Protein AF-A0AAD1SQZ6-F1 (afdb_monomer_lite)

Foldseek 3Di:
DDDDDDDDDDDDDDDDDDDDDDPDPVVVVVDDPVRVVVVCVVVVVDPDDDDDDDDDDDDDDDPDPPDDPDFDWAAAQQPGDIDTDPDWFAWDDDPNFTFGQDPNDTQGAPGDTDPDDDDPPHDPRTHDPVSNVVRVVVVVVVVLVVLQPQDFAAAQLVQDTDRASAKFFWDDDPNFIAGDDPPDTQGAPGDTDPHDDDPPHDNGMHGPVSVVVRVVVVVVVVVVVVVVVPPDPPPDDDDDDDDPPPPPPPPPDPPPVPPDPVVVVVVVVVVVCVVVVNDDPVVVPDDPDDPDDPDPDDDDDDDDDDDDDDDDDDDD

Structure (mmCIF, N/CA/C/O backbone):
data_AF-A0AAD1SQZ6-F1
#
_entry.id   AF-A0AAD1SQZ6-F1
#
loop_
_atom_site.group_PDB
_atom_site.id
_atom_site.type_symbol
_atom_site.label_atom_id
_atom_site.label_alt_id
_atom_site.label_comp_id
_atom_site.label_asym_id
_atom_site.la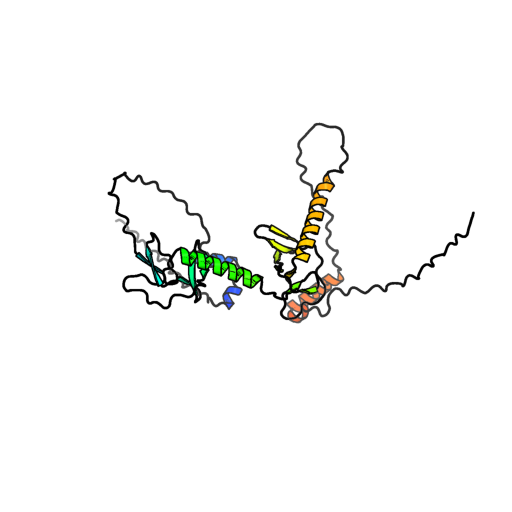bel_entity_id
_atom_site.label_seq_id
_atom_site.pdbx_PDB_ins_code
_atom_site.Cartn_x
_atom_site.Cartn_y
_atom_site.Cartn_z
_atom_site.occupancy
_atom_site.B_iso_or_equiv
_atom_site.auth_seq_id
_atom_site.auth_comp_id
_atom_site.auth_asym_id
_atom_site.auth_atom_id
_atom_site.pdbx_PDB_model_num
ATOM 1 N N . MET A 1 1 ? -80.823 22.487 -34.429 1.00 46.81 1 MET A N 1
ATOM 2 C CA . MET A 1 1 ? -79.989 21.407 -34.998 1.00 46.81 1 MET A CA 1
ATOM 3 C C . MET A 1 1 ? -78.532 21.771 -34.771 1.00 46.81 1 MET A C 1
ATOM 5 O O . MET A 1 1 ? -78.052 22.701 -35.398 1.00 46.81 1 MET A O 1
ATOM 9 N N . ALA A 1 2 ? -77.875 21.125 -33.809 1.00 39.09 2 ALA A N 1
ATOM 10 C CA . ALA A 1 2 ? -76.455 21.321 -33.525 1.00 39.09 2 ALA A CA 1
ATOM 11 C C . ALA A 1 2 ? -75.862 19.971 -33.104 1.00 39.09 2 ALA A C 1
ATOM 13 O O . ALA A 1 2 ? -76.230 19.407 -32.073 1.00 39.09 2 ALA A O 1
ATOM 14 N N . THR A 1 3 ? -75.006 19.436 -33.965 1.00 41.47 3 THR A N 1
ATOM 15 C CA . THR A 1 3 ? -74.337 18.140 -33.856 1.00 41.47 3 THR A CA 1
ATOM 16 C C . THR A 1 3 ? -73.239 18.231 -32.794 1.00 41.47 3 THR A C 1
ATOM 18 O O . THR A 1 3 ? -72.318 19.033 -32.925 1.00 41.47 3 THR A O 1
ATOM 21 N N . ARG A 1 4 ? -73.327 17.434 -31.722 1.00 46.34 4 ARG A N 1
ATOM 22 C CA . ARG A 1 4 ? -72.247 17.295 -30.731 1.00 46.34 4 ARG A CA 1
ATOM 23 C C . ARG A 1 4 ? -71.285 16.195 -31.186 1.00 46.34 4 ARG A C 1
ATOM 25 O O . ARG A 1 4 ? -71.670 15.031 -31.242 1.00 46.34 4 ARG A O 1
ATOM 32 N N . CYS A 1 5 ? -70.046 16.574 -31.499 1.00 43.66 5 CYS A N 1
ATOM 33 C CA . CYS A 1 5 ? -68.935 15.646 -31.705 1.00 43.66 5 CYS A CA 1
ATOM 34 C C . CYS A 1 5 ? -68.583 14.935 -30.391 1.00 43.66 5 CYS A C 1
ATOM 36 O O . CYS A 1 5 ? -68.380 15.578 -29.362 1.00 43.66 5 CYS A O 1
ATOM 38 N N . SER A 1 6 ? -68.511 13.607 -30.451 1.00 40.97 6 SER A N 1
ATOM 39 C CA . SER A 1 6 ? -68.102 12.727 -29.358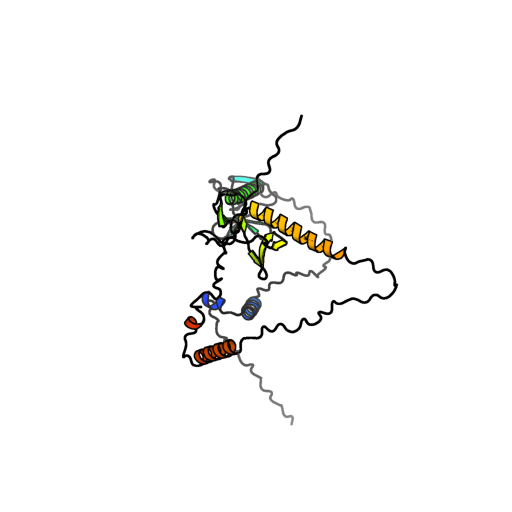 1.00 40.97 6 SER A CA 1
ATOM 40 C C . SER A 1 6 ? -66.598 12.466 -29.460 1.00 40.97 6 SER A C 1
ATOM 42 O O . SER A 1 6 ? -66.139 11.850 -30.422 1.00 40.97 6 SER A O 1
ATOM 44 N N . THR A 1 7 ? -65.825 12.958 -28.491 1.00 48.28 7 THR A N 1
ATOM 45 C CA . THR A 1 7 ? -64.383 12.694 -28.376 1.00 48.28 7 THR A CA 1
ATOM 46 C C . THR A 1 7 ? -64.178 11.497 -27.450 1.00 48.28 7 THR A C 1
ATOM 48 O O . THR A 1 7 ? -64.477 11.570 -26.260 1.00 48.28 7 THR A O 1
ATOM 51 N N . MET A 1 8 ? -63.674 10.390 -27.997 1.00 49.81 8 MET A N 1
ATOM 52 C CA . MET A 1 8 ? -63.294 9.193 -27.238 1.00 49.81 8 MET A CA 1
ATOM 53 C C . MET A 1 8 ? -62.006 9.433 -26.425 1.00 49.81 8 MET A C 1
ATOM 55 O O . MET A 1 8 ? -61.087 10.086 -26.928 1.00 49.81 8 MET A O 1
ATOM 59 N N . PRO A 1 9 ? -61.888 8.894 -25.197 1.00 49.19 9 PRO A N 1
ATOM 60 C CA . PRO A 1 9 ? -60.670 9.000 -24.406 1.00 49.19 9 PRO A CA 1
ATOM 61 C C . PRO A 1 9 ? -59.581 8.045 -24.922 1.00 49.19 9 PRO A C 1
ATOM 63 O O . PRO A 1 9 ? -59.785 6.844 -25.086 1.00 49.19 9 PRO A O 1
ATOM 66 N N . ILE A 1 10 ? -58.390 8.601 -25.143 1.00 51.00 10 ILE A N 1
ATOM 67 C CA . ILE A 1 10 ? -57.169 7.874 -25.502 1.00 51.00 10 ILE A CA 1
ATOM 68 C C . ILE A 1 10 ? -56.648 7.145 -24.254 1.00 51.00 10 ILE A C 1
ATOM 70 O O . ILE A 1 10 ? -56.129 7.768 -23.326 1.00 51.00 10 ILE A O 1
ATOM 74 N N . HIS A 1 11 ? -56.757 5.817 -24.233 1.00 40.75 11 HIS A N 1
ATOM 75 C CA . HIS A 1 11 ? -56.102 4.977 -23.232 1.00 40.75 11 HIS A CA 1
ATOM 76 C C . HIS A 1 11 ? -54.591 4.900 -23.504 1.00 40.75 11 HIS A C 1
ATOM 78 O O . HIS A 1 11 ? -54.157 4.412 -24.546 1.00 40.75 11 HIS A O 1
ATOM 84 N N . LYS A 1 12 ? -53.774 5.363 -22.547 1.00 50.53 12 LYS A N 1
ATOM 85 C CA . LYS A 1 12 ? -52.319 5.135 -22.542 1.00 50.53 12 LYS A CA 1
ATOM 86 C C . LYS A 1 12 ? -52.028 3.643 -22.310 1.00 50.53 12 LYS A C 1
ATOM 88 O O . LYS A 1 12 ? -52.560 3.086 -21.347 1.00 50.53 12 LYS A O 1
ATOM 93 N N . PRO A 1 13 ? -51.164 2.998 -23.115 1.00 42.31 13 PRO A N 1
ATOM 94 C CA . PRO A 1 13 ? -50.779 1.614 -22.878 1.00 42.31 13 PRO A CA 1
ATOM 95 C C . PRO A 1 13 ? -49.986 1.497 -21.569 1.00 42.31 13 PRO A C 1
ATOM 97 O O . PRO A 1 13 ? -49.004 2.205 -21.337 1.00 42.31 13 PRO A O 1
ATOM 100 N N . LYS A 1 14 ? -50.452 0.596 -20.700 1.00 50.50 14 LYS A N 1
ATOM 101 C CA . LYS A 1 14 ? -49.805 0.197 -19.448 1.00 50.50 14 LYS A CA 1
ATOM 102 C C . LYS A 1 14 ? -48.494 -0.513 -19.798 1.00 50.50 14 LYS A C 1
ATOM 104 O O . LYS A 1 14 ? -48.520 -1.564 -20.431 1.00 50.50 14 LYS A O 1
ATOM 109 N N . ALA A 1 15 ? -47.365 0.100 -19.441 1.00 49.50 15 ALA A N 1
ATOM 110 C CA . ALA A 1 15 ? -46.033 -0.421 -19.730 1.00 49.50 15 ALA A CA 1
ATOM 111 C C . ALA A 1 15 ? -45.867 -1.839 -19.159 1.00 49.50 15 ALA A C 1
ATOM 113 O O . ALA A 1 15 ? -46.164 -2.079 -17.986 1.00 49.50 15 ALA A O 1
ATOM 114 N N . ALA A 1 16 ? -45.415 -2.767 -20.005 1.00 54.00 16 ALA A N 1
ATOM 115 C CA . ALA A 1 16 ? -45.128 -4.139 -19.612 1.00 54.00 16 ALA A CA 1
ATOM 116 C C . ALA A 1 16 ? -44.042 -4.177 -18.515 1.00 54.00 16 ALA A C 1
ATOM 118 O O . ALA A 1 16 ? -43.116 -3.357 -18.556 1.00 54.00 16 ALA A O 1
ATOM 119 N N . PRO A 1 17 ? -44.118 -5.110 -17.547 1.00 48.41 17 PRO A N 1
ATOM 120 C CA . PRO A 1 17 ? -43.064 -5.298 -16.557 1.00 48.41 17 PRO A CA 1
ATOM 121 C C . PRO A 1 17 ? -41.759 -5.671 -17.266 1.00 48.41 17 PRO A C 1
ATOM 123 O O . PRO A 1 17 ? -41.700 -6.663 -17.992 1.00 48.41 17 PRO A O 1
ATOM 126 N N . LEU A 1 18 ? -40.720 -4.855 -17.086 1.00 48.31 18 LEU A N 1
ATOM 127 C CA . LEU A 1 18 ? -39.388 -5.160 -17.601 1.00 48.31 18 LEU A CA 1
ATOM 128 C C . LEU A 1 18 ? -38.790 -6.353 -16.835 1.00 48.31 18 LEU A C 1
ATOM 130 O O . LEU A 1 18 ? -39.017 -6.464 -15.627 1.00 48.31 18 LEU A O 1
ATOM 134 N N . PRO A 1 19 ? -38.012 -7.222 -17.508 1.00 52.78 19 PRO A N 1
ATOM 135 C CA . PRO A 1 19 ? -37.395 -8.382 -16.876 1.00 52.78 19 PRO A CA 1
ATOM 136 C C . PRO A 1 19 ? -36.481 -7.938 -15.729 1.00 52.78 19 PRO A C 1
ATOM 138 O O . PRO A 1 19 ? -35.626 -7.065 -15.905 1.00 52.78 19 PRO A O 1
ATOM 141 N N . GLN A 1 20 ? -36.679 -8.524 -14.545 1.00 55.75 20 GLN A N 1
ATOM 142 C CA . GLN A 1 20 ? -35.778 -8.334 -13.413 1.00 55.75 20 GLN A CA 1
ATOM 143 C C . GLN A 1 20 ? -34.405 -8.903 -13.779 1.00 55.75 20 GLN A C 1
ATOM 145 O O . GLN A 1 20 ? -34.283 -10.076 -14.122 1.00 55.75 20 GLN A O 1
ATOM 150 N N . LEU A 1 21 ? -33.379 -8.051 -13.742 1.00 62.44 21 LEU A N 1
ATOM 151 C CA . LEU A 1 21 ? -31.999 -8.486 -13.917 1.00 62.44 21 LEU A CA 1
ATOM 152 C C . LEU A 1 21 ? -31.550 -9.209 -12.644 1.00 62.44 21 LEU A C 1
ATOM 154 O O . LEU A 1 21 ? -31.635 -8.638 -11.558 1.00 62.44 21 LEU A O 1
ATOM 158 N N . ASP A 1 22 ? -31.055 -10.433 -12.795 1.00 56.34 22 ASP A N 1
ATOM 159 C CA . ASP A 1 22 ? -30.510 -11.221 -11.694 1.00 56.34 22 ASP A CA 1
ATOM 160 C C . ASP A 1 22 ? -29.144 -10.654 -11.264 1.00 56.34 22 ASP A C 1
ATOM 162 O O . ASP A 1 22 ? -28.195 -10.603 -12.053 1.00 56.34 22 ASP A O 1
ATOM 166 N N . LEU A 1 23 ? -29.057 -10.166 -10.024 1.00 62.47 23 LEU A N 1
ATOM 167 C CA . LEU A 1 23 ? -27.902 -9.447 -9.464 1.00 62.47 23 LEU A CA 1
ATOM 168 C C . LEU A 1 23 ? -26.933 -10.392 -8.742 1.00 62.47 23 LEU A C 1
ATOM 170 O O . LEU A 1 23 ? -26.405 -10.067 -7.676 1.00 62.47 23 LEU A O 1
ATOM 174 N N . THR A 1 24 ? -26.697 -11.576 -9.299 1.00 69.19 24 THR A N 1
ATOM 175 C CA . THR A 1 24 ? -25.674 -12.475 -8.766 1.00 69.19 24 THR A CA 1
ATOM 176 C C . THR A 1 24 ? -24.268 -11.891 -8.992 1.00 69.19 24 THR A C 1
ATOM 178 O O . THR A 1 24 ? -24.014 -11.212 -9.989 1.00 69.19 24 THR A O 1
ATOM 181 N N . PRO A 1 25 ? -23.298 -12.143 -8.094 1.00 61.25 25 PRO A N 1
ATOM 182 C CA . PRO A 1 25 ? -21.918 -11.671 -8.269 1.00 61.25 25 PRO A CA 1
ATOM 183 C C . PRO A 1 25 ? -21.297 -12.082 -9.615 1.00 61.25 25 PRO A C 1
ATOM 185 O O . PRO A 1 25 ? -20.510 -11.338 -10.198 1.00 61.25 25 PRO A O 1
ATOM 188 N N . SER A 1 26 ? -21.707 -13.239 -10.137 1.00 55.25 26 SER A N 1
ATOM 189 C CA . SER A 1 26 ? -21.261 -13.784 -11.419 1.00 55.25 26 SER A CA 1
ATOM 190 C C . SER A 1 26 ? -21.798 -13.004 -12.625 1.00 55.25 26 SER A C 1
ATOM 192 O O . SER A 1 26 ? -21.090 -12.860 -13.621 1.00 55.25 26 SER A O 1
ATOM 194 N N . SER A 1 27 ? -23.016 -12.453 -12.551 1.00 60.12 27 SER A N 1
ATOM 195 C CA . SER A 1 27 ? -23.609 -11.669 -13.645 1.00 60.12 27 SER A CA 1
ATOM 196 C C . SER A 1 27 ? -23.060 -10.237 -13.705 1.00 60.12 27 SER A C 1
ATOM 198 O O . SER A 1 27 ? -22.974 -9.647 -14.786 1.00 60.12 27 SER A O 1
ATOM 200 N N . LEU A 1 28 ? -22.595 -9.692 -12.573 1.00 60.50 28 LEU A N 1
ATOM 201 C CA . LEU A 1 28 ? -21.971 -8.366 -12.489 1.00 60.50 28 LEU A CA 1
ATOM 202 C C . LEU A 1 28 ? -20.639 -8.268 -13.249 1.00 60.50 28 LEU A C 1
ATOM 204 O O . LEU A 1 28 ? -20.328 -7.202 -13.781 1.00 60.50 28 LEU A O 1
ATOM 208 N N . HIS A 1 29 ? -19.890 -9.368 -13.372 1.00 64.94 29 HIS A N 1
ATOM 209 C CA . HIS A 1 29 ? -18.639 -9.408 -14.142 1.00 64.94 29 HIS A CA 1
ATOM 210 C C . HIS A 1 29 ? -18.844 -9.301 -15.664 1.00 64.94 29 HIS A C 1
ATOM 212 O O . HIS A 1 29 ? -17.916 -8.930 -16.382 1.00 64.94 29 HIS A O 1
ATOM 218 N N . LEU A 1 30 ? -20.051 -9.590 -16.160 1.00 60.28 30 LEU A N 1
ATOM 219 C CA . LEU A 1 30 ? -20.378 -9.581 -17.591 1.00 60.28 30 LEU A CA 1
ATOM 220 C C . LEU A 1 30 ? -20.974 -8.246 -18.072 1.00 60.28 30 LEU A C 1
ATOM 222 O O . LEU A 1 30 ? -21.134 -8.031 -19.276 1.00 60.28 30 LEU A O 1
ATOM 226 N N . LEU A 1 31 ? -21.293 -7.325 -17.158 1.00 65.94 31 LEU A N 1
ATOM 227 C CA . LEU A 1 31 ? -21.863 -6.023 -17.498 1.00 65.94 31 LEU A CA 1
ATOM 228 C C . LEU A 1 31 ? -20.788 -5.075 -18.039 1.00 65.94 31 LEU A C 1
ATOM 230 O O . LEU A 1 31 ? -19.820 -4.724 -17.363 1.00 65.94 31 LEU A O 1
ATOM 234 N N . LYS A 1 32 ? -20.990 -4.579 -19.266 1.00 77.81 32 LYS A N 1
ATOM 235 C CA . LYS A 1 32 ? -20.114 -3.551 -19.844 1.00 77.81 32 LYS A CA 1
ATOM 236 C C . LYS A 1 32 ? -20.185 -2.281 -18.989 1.00 77.81 32 LYS A C 1
ATOM 238 O O . LYS A 1 32 ? -21.258 -1.884 -18.535 1.00 77.81 32 LYS A O 1
ATOM 243 N N . ARG A 1 33 ? -19.055 -1.578 -18.844 1.00 60.06 33 ARG A N 1
ATOM 244 C CA . ARG A 1 33 ? -18.904 -0.350 -18.027 1.00 60.06 33 ARG A CA 1
ATOM 245 C C . ARG A 1 33 ? -20.029 0.683 -18.227 1.00 60.06 33 ARG A C 1
ATOM 247 O O . ARG A 1 33 ? -20.469 1.302 -17.263 1.00 60.06 33 ARG A O 1
ATOM 254 N N . ALA A 1 34 ? -20.534 0.833 -19.454 1.00 60.78 34 ALA A N 1
ATOM 255 C CA . ALA A 1 34 ? -21.643 1.735 -19.776 1.00 60.78 34 ALA A CA 1
ATOM 256 C C . ALA A 1 34 ? -22.994 1.305 -19.162 1.00 60.78 34 ALA A C 1
ATOM 258 O O . ALA A 1 34 ? -23.773 2.150 -18.723 1.00 60.78 34 ALA A O 1
ATOM 259 N N . GLN A 1 35 ? -23.267 0.001 -19.082 1.00 79.00 35 GLN A N 1
ATOM 260 C CA . GLN A 1 35 ? -24.500 -0.536 -18.497 1.00 79.00 35 GLN A CA 1
ATOM 261 C C . GLN A 1 35 ? -24.497 -0.393 -16.971 1.00 79.00 35 GLN A C 1
ATOM 263 O O . GLN A 1 35 ? -25.516 -0.018 -16.390 1.00 79.00 35 GLN A O 1
ATOM 268 N N . LEU A 1 36 ? -23.336 -0.585 -16.334 1.00 73.44 36 LEU A N 1
ATOM 269 C CA . LEU A 1 36 ? -23.164 -0.358 -14.898 1.00 73.44 36 LEU A CA 1
ATOM 270 C C . LEU A 1 36 ? -23.409 1.116 -14.527 1.00 73.44 36 LEU A C 1
ATOM 272 O O . LEU A 1 36 ? -24.137 1.408 -13.583 1.00 73.44 36 LEU A O 1
ATOM 276 N N . GLN A 1 37 ? -22.891 2.060 -15.321 1.00 72.69 37 GLN A N 1
ATOM 277 C CA . GLN A 1 37 ? -23.135 3.495 -15.117 1.00 72.69 37 GLN A CA 1
ATOM 278 C C . GLN A 1 37 ? -24.618 3.874 -15.258 1.00 72.69 37 GLN A C 1
ATOM 280 O O . GLN A 1 37 ? -25.137 4.650 -14.454 1.00 72.69 37 GLN A O 1
ATOM 285 N N . GLN A 1 38 ? -25.326 3.312 -16.243 1.00 76.00 38 GLN A N 1
ATOM 286 C CA . GLN A 1 38 ? -26.771 3.523 -16.395 1.00 76.00 38 GLN A CA 1
ATOM 287 C C . GLN A 1 38 ? -27.584 2.912 -15.247 1.00 76.00 38 GLN A C 1
ATOM 289 O O . GLN A 1 38 ? -28.641 3.438 -14.891 1.00 76.00 38 GLN A O 1
ATOM 294 N N . TYR A 1 39 ? -27.114 1.806 -14.671 1.00 75.81 39 TYR A N 1
ATOM 295 C CA . TYR A 1 39 ? -27.747 1.172 -13.520 1.00 75.81 39 TYR A CA 1
ATOM 296 C C . TYR A 1 39 ? -27.564 2.008 -12.245 1.00 75.81 39 TYR A C 1
ATOM 298 O O . TYR A 1 39 ? -28.554 2.372 -11.613 1.00 75.81 39 TYR A O 1
ATOM 306 N N . CYS A 1 40 ? -26.340 2.448 -11.939 1.00 77.38 40 CYS A N 1
ATOM 307 C CA . CYS A 1 40 ? -26.072 3.340 -10.803 1.00 77.38 40 CYS A CA 1
ATOM 308 C C . CYS A 1 40 ? -26.834 4.671 -10.909 1.00 77.38 40 CYS A C 1
ATOM 310 O O . CYS A 1 40 ? -27.376 5.156 -9.917 1.00 77.38 40 CYS A O 1
ATOM 312 N N . LYS A 1 41 ? -26.960 5.228 -12.125 1.00 78.31 41 LYS A N 1
ATOM 313 C CA . LYS A 1 41 ? -27.761 6.436 -12.383 1.00 78.31 41 LYS A CA 1
ATOM 314 C C . LYS A 1 41 ? -29.254 6.225 -12.099 1.00 78.31 41 LYS A C 1
ATOM 316 O O . LYS A 1 41 ? -29.905 7.141 -11.608 1.00 78.31 41 LYS A O 1
ATOM 321 N N . ARG A 1 42 ? -29.794 5.033 -12.378 1.00 76.50 42 ARG A N 1
ATOM 322 C CA . ARG A 1 42 ? -31.188 4.673 -12.052 1.00 76.50 42 ARG A CA 1
ATOM 323 C C . ARG A 1 42 ? -31.422 4.484 -10.557 1.00 76.50 42 ARG A C 1
ATOM 325 O O . ARG A 1 42 ? -32.505 4.802 -10.088 1.00 76.50 42 ARG A O 1
ATOM 332 N N . LEU A 1 43 ? -30.417 4.016 -9.822 1.00 77.44 43 LEU A N 1
ATOM 333 C CA . LEU A 1 43 ? -30.484 3.847 -8.368 1.00 77.44 43 LEU A CA 1
ATOM 334 C C . LEU A 1 43 ? -30.225 5.143 -7.580 1.00 77.44 43 LEU A C 1
ATOM 336 O O . LEU A 1 43 ? -30.140 5.106 -6.358 1.00 77.44 43 LEU A O 1
ATOM 340 N N . GLY A 1 44 ? -30.074 6.290 -8.253 1.00 70.81 44 GLY A N 1
ATOM 341 C CA . GLY A 1 44 ? -29.799 7.569 -7.589 1.00 70.81 44 GLY A CA 1
ATOM 342 C C . GLY A 1 44 ? -28.394 7.670 -6.983 1.00 70.81 44 GLY A C 1
ATOM 343 O O . GLY A 1 44 ? -28.091 8.637 -6.290 1.00 70.81 44 GLY A O 1
ATOM 344 N N . LEU A 1 45 ? -27.511 6.712 -7.279 1.00 74.44 45 LEU A N 1
ATOM 345 C CA . LEU A 1 45 ? -26.116 6.687 -6.839 1.00 74.44 45 LEU A CA 1
ATOM 346 C C . LEU A 1 45 ? -25.270 7.550 -7.786 1.00 74.44 45 LEU A C 1
ATOM 348 O O . LEU A 1 45 ? -24.412 7.069 -8.528 1.00 74.44 45 LEU A O 1
ATOM 352 N N . GLY A 1 46 ? -25.588 8.843 -7.835 1.00 57.59 46 GLY A N 1
ATOM 353 C CA . GLY A 1 46 ? -24.863 9.825 -8.630 1.00 57.59 46 GLY A CA 1
ATOM 354 C C . GLY A 1 46 ? -23.583 10.267 -7.926 1.00 57.59 46 GLY A C 1
ATOM 355 O O . GLY A 1 46 ? -23.632 11.055 -6.987 1.00 57.59 46 GLY A O 1
ATOM 356 N N . GLY A 1 47 ? -22.429 9.803 -8.410 1.00 52.00 47 GLY A N 1
ATOM 357 C CA . GLY A 1 47 ? -21.130 10.392 -8.087 1.00 52.00 47 GLY A CA 1
ATOM 358 C C . GLY A 1 47 ? -21.031 11.790 -8.697 1.00 52.00 47 GLY A C 1
ATOM 359 O O . GLY A 1 47 ? -20.825 11.935 -9.898 1.00 52.00 47 GLY A O 1
ATOM 360 N N . GLY A 1 48 ? -21.231 12.819 -7.879 1.00 43.56 48 GLY A N 1
ATOM 361 C CA . GLY A 1 48 ? -21.219 14.207 -8.327 1.00 43.56 48 GLY A CA 1
ATOM 362 C C . GLY A 1 48 ? -21.339 15.169 -7.158 1.00 43.56 48 GLY A C 1
ATOM 363 O O . GLY A 1 48 ? -22.372 15.804 -6.975 1.00 43.56 48 GLY A O 1
ATOM 364 N N . GLY A 1 49 ? -20.281 15.273 -6.355 1.00 48.62 49 GLY A N 1
ATOM 365 C CA . GLY A 1 49 ? -20.141 16.356 -5.391 1.00 48.62 49 GLY A CA 1
ATOM 366 C C . GLY A 1 49 ? -20.020 17.689 -6.126 1.00 48.62 49 GLY A C 1
ATOM 367 O O . GLY A 1 49 ? -18.993 17.960 -6.737 1.00 48.62 49 GLY A O 1
ATOM 368 N N . LYS A 1 50 ? -21.082 18.495 -6.081 1.00 43.22 50 LYS A N 1
ATOM 369 C CA . LYS A 1 50 ? -21.073 19.959 -6.215 1.00 43.22 50 LYS A CA 1
ATOM 370 C C . LYS A 1 50 ? -22.401 20.477 -5.668 1.00 43.22 50 LYS A C 1
ATOM 372 O O . LYS A 1 50 ? -23.406 20.533 -6.368 1.00 43.22 50 LYS A O 1
ATOM 377 N N . VAL A 1 51 ? -22.397 20.816 -4.383 1.00 38.03 51 VAL A N 1
ATOM 378 C CA . VAL A 1 51 ? -23.487 21.551 -3.740 1.00 38.03 51 VAL A CA 1
ATOM 379 C C . VAL A 1 51 ? -23.274 23.031 -4.060 1.00 38.03 51 VAL A C 1
ATOM 381 O O . VAL A 1 51 ? -22.305 23.631 -3.603 1.00 38.03 51 VAL A O 1
ATOM 384 N N . SER A 1 52 ? -24.153 23.619 -4.870 1.00 44.78 52 SER A N 1
ATOM 385 C CA . SER A 1 52 ? -24.325 25.075 -4.926 1.00 44.78 52 SER A CA 1
ATOM 386 C C . SER A 1 52 ? -25.223 25.518 -3.773 1.00 44.78 52 SER A C 1
ATOM 388 O O . SER A 1 52 ? -26.295 24.935 -3.615 1.00 44.78 52 SER A O 1
ATOM 390 N N . PRO A 1 53 ? -24.894 26.600 -3.049 1.00 44.62 53 PRO A N 1
ATOM 391 C CA . PRO A 1 53 ? -25.881 27.308 -2.257 1.00 44.62 53 PRO A CA 1
ATOM 392 C C . PRO A 1 53 ? -26.276 28.618 -2.951 1.00 44.62 53 PRO A C 1
ATOM 394 O O . PRO A 1 53 ? -25.477 29.538 -3.119 1.00 44.62 53 PRO A O 1
ATOM 397 N N . ARG A 1 54 ? -27.553 28.714 -3.325 1.00 37.94 54 ARG A N 1
ATOM 398 C CA . ARG A 1 54 ? -28.278 29.980 -3.466 1.00 37.94 54 ARG A CA 1
ATOM 399 C C . ARG A 1 54 ? -29.527 29.874 -2.601 1.00 37.94 54 ARG A C 1
ATOM 401 O O . ARG A 1 54 ? -30.432 29.133 -2.956 1.00 37.94 54 ARG A O 1
ATOM 408 N N . ALA A 1 55 ? -29.560 30.628 -1.510 1.00 36.19 55 ALA A N 1
ATOM 409 C CA . ALA A 1 55 ? -30.746 31.328 -1.024 1.00 36.19 55 ALA A CA 1
ATOM 410 C C . ALA A 1 55 ? -30.316 32.224 0.141 1.00 36.19 55 ALA A C 1
ATOM 412 O O . ALA A 1 55 ? -30.011 31.754 1.233 1.00 36.19 55 ALA A O 1
ATOM 413 N N . ALA A 1 56 ? -30.259 33.525 -0.130 1.00 44.19 56 ALA A N 1
ATOM 414 C CA . ALA A 1 56 ? -30.218 34.547 0.896 1.00 44.19 56 ALA A CA 1
ATOM 415 C C . ALA A 1 56 ? -31.571 34.564 1.617 1.00 44.19 56 ALA A C 1
ATOM 417 O O . ALA A 1 56 ? -32.624 34.576 0.979 1.00 44.19 56 ALA A O 1
ATOM 418 N N . SER A 1 57 ? -31.550 34.581 2.942 1.00 39.66 57 SER A N 1
ATOM 419 C CA . SER A 1 57 ? -32.688 34.987 3.759 1.00 39.66 57 SER A CA 1
ATOM 420 C C . SER A 1 57 ? -32.143 35.820 4.907 1.00 39.66 57 SER A C 1
ATOM 422 O O . SER A 1 57 ? -31.303 35.371 5.680 1.00 39.66 57 SER A O 1
ATOM 424 N N . GLN A 1 58 ? -32.563 37.083 4.922 1.00 46.19 58 GLN A N 1
ATOM 425 C CA . GLN A 1 58 ? -32.320 38.032 5.996 1.00 46.19 58 GLN A CA 1
ATOM 426 C C . GLN A 1 58 ? -32.994 37.514 7.265 1.00 46.19 58 GLN A C 1
ATOM 428 O O . GLN A 1 58 ? -34.220 37.438 7.319 1.00 46.19 58 GLN A O 1
ATOM 433 N N . GLU A 1 59 ? -32.206 37.212 8.292 1.00 38.44 59 GLU A N 1
ATOM 434 C CA . GLU A 1 59 ? -32.724 36.972 9.634 1.00 38.44 59 GLU A CA 1
ATOM 435 C C . GLU A 1 59 ? -32.448 38.198 10.507 1.00 38.44 59 GLU A C 1
ATOM 437 O O . GLU A 1 59 ? -31.315 38.657 10.669 1.00 38.44 59 GLU A O 1
ATOM 442 N N . LYS A 1 60 ? -33.537 38.776 11.018 1.00 41.44 60 LYS A N 1
ATOM 443 C CA . LYS A 1 60 ? -33.546 39.886 11.966 1.00 41.44 60 LYS A CA 1
ATOM 444 C C . LYS A 1 60 ? -32.826 39.464 13.247 1.00 41.44 60 LYS A C 1
ATOM 446 O O . LYS A 1 60 ? -33.208 38.493 13.890 1.00 41.44 60 LYS A O 1
ATOM 451 N N . SER A 1 61 ? -31.835 40.261 13.639 1.00 43.12 61 SER A N 1
ATOM 452 C CA . SER A 1 61 ? -31.125 40.195 14.917 1.00 43.12 61 SER A CA 1
ATOM 453 C C . SER A 1 61 ? -32.075 40.461 16.096 1.00 43.12 61 SER A C 1
ATOM 455 O O . SER A 1 61 ? -32.172 41.581 16.599 1.00 43.12 61 SER A O 1
ATOM 457 N N . GLY A 1 62 ? -32.774 39.420 16.547 1.00 42.41 62 GLY A N 1
ATOM 458 C CA . GLY A 1 62 ? -33.356 39.338 17.881 1.00 42.41 62 GLY A CA 1
ATOM 459 C C . GLY A 1 62 ? -32.317 38.766 18.841 1.00 42.41 62 GLY A C 1
ATOM 460 O O . GLY A 1 62 ? -31.949 37.599 18.741 1.00 42.41 62 GLY A O 1
ATOM 461 N N . ARG A 1 63 ? -31.819 39.596 19.759 1.00 48.44 63 ARG A N 1
ATOM 462 C CA . ARG A 1 63 ? -30.898 39.208 20.834 1.00 48.44 63 ARG A CA 1
ATOM 463 C C . ARG A 1 63 ? -31.616 38.244 21.786 1.00 48.44 63 ARG A C 1
ATOM 465 O O . ARG A 1 63 ? -32.278 38.679 22.722 1.00 48.44 63 ARG A O 1
ATOM 472 N N . LEU A 1 64 ? -31.524 36.942 21.520 1.00 50.22 64 LEU A N 1
ATOM 473 C CA . LEU A 1 64 ? -31.979 35.909 22.449 1.00 50.22 64 LEU A CA 1
ATOM 474 C C . LEU A 1 64 ? -31.030 35.846 23.660 1.00 50.22 64 LEU A C 1
ATOM 476 O O . LEU A 1 64 ? -29.820 36.031 23.495 1.00 50.22 64 LEU A O 1
ATOM 480 N N . PRO A 1 65 ? -31.557 35.600 24.874 1.00 54.16 65 PRO A N 1
ATOM 481 C CA . PRO A 1 65 ? -30.749 35.501 26.082 1.00 54.16 65 PRO A CA 1
ATOM 482 C C . PRO A 1 65 ? -29.750 34.350 25.950 1.00 54.16 65 PRO A C 1
ATOM 484 O O . PRO A 1 65 ? -30.079 33.291 25.410 1.00 54.16 65 PRO A O 1
ATOM 487 N N . ALA A 1 66 ? -28.522 34.581 26.420 1.00 55.19 66 ALA A N 1
ATOM 488 C CA . ALA A 1 66 ? -27.450 33.598 26.442 1.00 55.19 66 ALA A CA 1
ATOM 489 C C . ALA A 1 66 ? -27.948 32.318 27.128 1.00 55.19 66 ALA A C 1
ATOM 491 O O . ALA A 1 66 ? -28.090 32.274 28.346 1.00 55.19 66 ALA A O 1
ATOM 492 N N . LYS A 1 67 ? -28.264 31.288 26.332 1.00 58.12 67 LYS A N 1
ATOM 493 C CA . LYS A 1 67 ? -28.569 29.958 26.852 1.00 58.12 67 LYS A CA 1
ATOM 494 C C . LYS A 1 67 ? -27.297 29.445 27.506 1.00 58.12 67 LYS A C 1
ATOM 496 O O . LYS A 1 67 ? -26.320 29.150 26.818 1.00 58.12 67 LYS A O 1
ATOM 501 N N . GLU A 1 68 ? -27.328 29.407 28.828 1.00 66.31 68 GLU A N 1
ATOM 502 C CA . GLU A 1 68 ? -26.356 28.762 29.693 1.00 66.31 68 GLU A CA 1
ATOM 503 C C . GLU A 1 68 ? -26.036 27.381 29.101 1.00 66.31 68 GLU A C 1
ATOM 505 O O . GLU A 1 68 ? -26.906 26.511 28.994 1.00 66.31 68 GLU A O 1
ATOM 510 N N . LYS A 1 69 ? -24.813 27.221 28.574 1.00 66.38 69 LYS A N 1
ATOM 511 C CA . LYS A 1 69 ? -24.337 25.945 28.036 1.00 66.38 69 LYS A CA 1
ATOM 512 C C . LYS A 1 69 ? -24.177 25.013 29.226 1.00 66.38 69 LYS A C 1
ATOM 514 O O . LYS A 1 69 ? -23.133 24.997 29.863 1.00 66.38 69 LYS A O 1
ATOM 519 N N . THR A 1 70 ? -25.228 24.268 29.531 1.00 72.25 70 THR A N 1
ATOM 520 C CA . THR A 1 70 ? -25.183 23.180 30.500 1.00 72.25 70 THR A CA 1
ATOM 521 C C . THR A 1 70 ? -24.124 22.190 30.028 1.00 72.25 70 THR A C 1
ATOM 523 O O . THR A 1 70 ? -24.263 21.568 28.970 1.00 72.25 70 THR A O 1
ATOM 526 N N . GLU A 1 71 ? -23.023 22.106 30.773 1.00 80.81 71 GLU A N 1
ATOM 527 C CA . GLU A 1 71 ? -21.973 21.128 30.525 1.00 80.81 71 GLU A CA 1
ATOM 528 C C . GLU A 1 71 ? -22.577 19.733 30.652 1.00 80.81 71 GLU A C 1
ATOM 530 O O . GLU A 1 71 ? -23.045 19.325 31.715 1.00 80.81 71 GLU A O 1
ATOM 535 N N . ARG A 1 72 ? -22.613 19.000 29.537 1.00 87.75 72 ARG A N 1
ATOM 536 C CA . ARG A 1 72 ? -23.030 17.602 29.557 1.00 87.75 72 ARG A CA 1
ATOM 537 C C . ARG A 1 72 ? -21.903 16.764 30.141 1.00 87.75 72 ARG A C 1
ATOM 539 O O . ARG A 1 72 ? -20.733 16.936 29.795 1.00 87.75 72 ARG A O 1
ATOM 546 N N . GLN A 1 73 ? -22.283 15.851 31.020 1.00 92.19 73 GLN A N 1
ATOM 547 C CA . GLN A 1 73 ? -21.390 14.854 31.579 1.00 92.19 73 GLN A CA 1
ATOM 548 C C . GLN A 1 73 ? -21.426 13.596 30.705 1.00 92.19 73 GLN A C 1
ATOM 550 O O . GLN A 1 73 ? -22.488 13.182 30.244 1.00 92.19 73 GLN A O 1
ATOM 555 N N . TRP A 1 74 ? -20.265 12.987 30.495 1.00 93.88 74 TRP A N 1
ATOM 556 C CA . TRP A 1 74 ? -20.082 11.803 29.657 1.00 93.88 74 TRP A CA 1
ATOM 557 C C . TRP A 1 74 ? -19.323 10.723 30.423 1.00 93.88 74 TRP A C 1
ATOM 559 O O . TRP A 1 74 ? -18.570 11.038 31.342 1.00 93.88 74 TRP A O 1
ATOM 569 N N . TRP A 1 75 ? -19.473 9.463 30.018 1.00 94.50 75 TRP A N 1
ATOM 570 C CA . TRP A 1 75 ? -18.704 8.337 30.550 1.00 94.50 75 TRP A CA 1
ATOM 571 C C . TRP A 1 75 ? -17.797 7.774 29.462 1.00 94.50 75 TRP A C 1
ATOM 573 O O . TRP A 1 75 ? -18.265 7.443 28.375 1.00 94.50 75 TRP A O 1
ATOM 583 N N . CYS A 1 76 ? -16.496 7.676 29.724 1.00 95.75 76 CYS A N 1
ATOM 584 C CA . CYS A 1 76 ? -15.568 7.129 28.745 1.00 95.75 76 CYS A CA 1
ATOM 585 C C . CYS A 1 76 ? -15.424 5.616 28.903 1.00 95.75 76 CYS A C 1
ATOM 587 O O . CYS A 1 76 ? -14.902 5.139 29.911 1.00 95.75 76 CYS A O 1
ATOM 589 N N . VAL A 1 77 ? -15.782 4.859 27.867 1.00 95.94 77 VAL A N 1
ATOM 590 C CA . VAL A 1 77 ? -15.732 3.387 27.892 1.00 95.94 77 VAL A CA 1
ATOM 591 C C . VAL A 1 77 ? -14.315 2.814 27.959 1.00 95.94 77 VAL A C 1
ATOM 593 O O . VAL A 1 77 ? -14.147 1.646 28.285 1.00 95.94 77 VAL A O 1
ATOM 596 N N . VAL A 1 78 ? -13.280 3.605 27.658 1.00 95.19 78 VAL A N 1
ATOM 597 C CA . VAL A 1 78 ? -11.888 3.124 27.656 1.00 95.19 78 VAL A CA 1
ATOM 598 C C . VAL A 1 78 ? -11.278 3.117 29.056 1.00 95.19 78 VAL A C 1
ATOM 600 O O . VAL A 1 78 ? -10.701 2.115 29.456 1.00 95.19 78 VAL A O 1
ATOM 603 N N . HIS A 1 79 ? -11.404 4.207 29.818 1.00 94.94 79 HIS A N 1
ATOM 604 C CA . HIS A 1 79 ? -10.846 4.292 31.179 1.00 94.94 79 HIS A CA 1
ATOM 605 C C . HIS A 1 79 ? -11.902 4.167 32.282 1.00 94.94 79 HIS A C 1
ATOM 607 O O . HIS A 1 79 ? -11.536 4.065 33.448 1.00 94.94 79 HIS A O 1
ATOM 613 N N . GLY A 1 80 ? -13.195 4.134 31.939 1.00 94.56 80 GLY A N 1
ATOM 614 C CA . GLY A 1 80 ? -14.283 3.972 32.903 1.00 94.56 80 GLY A CA 1
ATOM 615 C C . GLY A 1 80 ? -14.378 5.133 33.890 1.00 94.56 80 GLY A C 1
ATOM 616 O O . GLY A 1 80 ? -14.537 4.906 35.084 1.00 94.56 80 GLY A O 1
ATOM 617 N N . GLN A 1 81 ? -14.211 6.368 33.411 1.00 95.44 81 GLN A N 1
ATOM 618 C CA . GLN A 1 81 ? -14.389 7.565 34.233 1.00 95.44 81 GLN A CA 1
ATOM 619 C C . GLN A 1 81 ? -15.305 8.567 33.543 1.00 95.44 81 GLN A C 1
ATOM 621 O O . GLN A 1 81 ? -15.416 8.616 32.311 1.00 95.44 81 GLN A O 1
ATOM 626 N N . GLN A 1 82 ? -15.936 9.385 34.376 1.00 94.56 82 GLN A N 1
ATOM 627 C CA . GLN A 1 82 ? -16.757 10.500 33.955 1.00 94.56 82 GLN A CA 1
ATOM 628 C C . GLN A 1 82 ? -15.886 11.676 33.498 1.00 94.56 82 GLN A C 1
ATOM 630 O O . GLN A 1 82 ? -14.850 11.955 34.097 1.00 94.56 82 GLN A O 1
ATOM 635 N N . PHE A 1 83 ? -16.318 12.385 32.459 1.00 93.25 83 PHE A N 1
ATOM 636 C CA . PHE A 1 83 ? -15.665 13.604 31.989 1.00 93.25 83 PHE A CA 1
ATOM 637 C C . PHE A 1 83 ? -16.692 14.660 31.572 1.00 93.25 83 PHE A C 1
ATOM 639 O O . PHE A 1 83 ? -17.788 14.338 31.104 1.00 93.25 83 PHE A O 1
ATOM 646 N N . THR A 1 84 ? -16.336 15.932 31.734 1.00 90.25 84 THR A N 1
ATOM 647 C CA . THR A 1 84 ? -17.099 17.065 31.206 1.00 90.25 84 THR A CA 1
ATOM 648 C C . THR A 1 84 ? -16.473 17.491 29.886 1.00 90.25 84 THR A C 1
ATOM 650 O O . THR A 1 84 ? -15.279 17.758 29.781 1.00 90.25 84 THR A O 1
ATOM 653 N N . SER A 1 85 ? -17.271 17.482 28.826 1.00 83.56 85 SER A N 1
ATOM 654 C CA . SER A 1 85 ? -16.840 17.954 27.514 1.00 83.56 85 SER A CA 1
ATOM 655 C C . SER A 1 85 ? -18.043 18.490 26.767 1.00 83.56 85 SER A C 1
ATOM 657 O O . SER A 1 85 ? -19.159 17.976 26.881 1.00 83.56 85 SER A O 1
ATOM 659 N N . SER A 1 86 ? -17.801 19.494 25.931 1.00 78.94 86 SER A N 1
ATOM 660 C CA . SER A 1 86 ? -18.802 19.955 24.972 1.00 78.94 86 SER A CA 1
ATOM 661 C C . SER A 1 86 ? -19.206 18.856 23.979 1.00 78.94 86 SER A C 1
ATOM 663 O O . SER A 1 86 ? -20.313 18.899 23.446 1.00 78.94 86 SER A O 1
ATOM 665 N N . THR A 1 87 ? -18.337 17.862 23.751 1.00 83.81 87 THR A N 1
ATOM 666 C CA . THR A 1 87 ? -18.566 16.748 22.823 1.00 83.81 87 THR A CA 1
ATOM 667 C C . THR A 1 87 ? -17.975 15.436 23.352 1.00 83.81 87 THR A C 1
ATOM 669 O O . THR A 1 87 ? -16.773 15.327 23.605 1.00 83.81 87 THR A O 1
ATOM 672 N N . GLY A 1 88 ? -18.830 14.428 23.527 1.00 86.81 88 GLY A N 1
ATOM 673 C CA . GLY A 1 88 ? -18.418 13.028 23.602 1.00 86.81 88 GLY A CA 1
ATOM 674 C C . GLY A 1 88 ? -18.250 12.466 22.190 1.00 86.81 88 GLY A C 1
ATOM 675 O O . GLY A 1 88 ? -18.999 12.831 21.281 1.00 86.81 88 GLY A O 1
ATOM 676 N N . ILE A 1 89 ? -17.262 11.597 21.983 1.00 93.06 89 ILE A N 1
ATOM 677 C CA . ILE A 1 89 ? -17.002 10.998 20.672 1.00 93.06 89 ILE A CA 1
ATOM 678 C C . ILE A 1 89 ? -17.658 9.623 20.650 1.00 93.06 89 ILE A C 1
ATOM 680 O O . ILE A 1 89 ? -17.278 8.733 21.408 1.00 93.06 89 ILE A O 1
ATOM 684 N N . LYS A 1 90 ? -18.663 9.453 19.791 1.00 94.69 90 LYS A N 1
ATOM 685 C CA . LYS A 1 90 ? -19.419 8.205 19.696 1.00 94.69 90 LYS A CA 1
ATOM 686 C C . LYS A 1 90 ? -18.665 7.171 18.869 1.00 94.69 90 LYS A C 1
ATOM 688 O O . LYS A 1 90 ? -18.313 7.420 17.715 1.00 94.69 90 LYS A O 1
ATOM 693 N N . LEU A 1 91 ? -18.445 6.002 19.457 1.00 93.19 91 LEU A N 1
ATOM 694 C CA . LEU A 1 91 ? -17.934 4.830 18.767 1.00 93.19 91 LEU A CA 1
ATOM 695 C C . LEU A 1 91 ? -19.058 4.192 17.949 1.00 93.19 91 LEU A C 1
ATOM 697 O O . LEU A 1 91 ? -20.224 4.166 18.347 1.00 93.19 91 LEU A O 1
ATOM 701 N N . SER A 1 92 ? -18.687 3.654 16.796 1.00 93.31 92 SER A N 1
ATOM 702 C CA . SER A 1 92 ? -19.581 2.942 15.891 1.00 93.31 92 SER A CA 1
ATOM 703 C C . SER A 1 92 ? -18.976 1.588 15.523 1.00 93.31 92 SER A C 1
ATOM 705 O O . SER A 1 92 ? -17.759 1.493 15.338 1.00 93.31 92 SER A O 1
ATOM 707 N N . PRO A 1 93 ? -19.789 0.524 15.434 1.00 91.38 93 PRO A N 1
ATOM 708 C CA . PRO A 1 93 ? -19.329 -0.749 14.913 1.00 91.38 93 PRO A CA 1
ATOM 709 C C . PRO A 1 93 ? -19.182 -0.671 13.387 1.00 91.38 93 PRO A C 1
ATOM 711 O O . PRO A 1 93 ? -20.103 -0.267 12.680 1.00 91.38 93 PRO A O 1
ATOM 714 N N . CYS A 1 94 ? -18.041 -1.110 12.863 1.00 87.44 94 CYS A N 1
ATOM 715 C CA . CYS A 1 94 ? -17.805 -1.296 11.435 1.00 87.44 94 CYS A CA 1
ATOM 716 C C . CYS A 1 94 ? -17.037 -2.603 11.222 1.00 87.44 94 CYS A C 1
ATOM 718 O O . CYS A 1 94 ? -15.992 -2.823 11.832 1.00 87.44 94 CYS A O 1
ATOM 720 N N . ARG A 1 95 ? -17.565 -3.498 10.374 1.00 86.75 95 ARG A N 1
ATOM 721 C CA . ARG A 1 95 ? -16.946 -4.802 10.048 1.00 86.75 95 ARG A CA 1
ATOM 722 C C . ARG A 1 95 ? -16.522 -5.615 11.287 1.00 86.75 95 ARG A C 1
ATOM 724 O O . ARG A 1 95 ? -15.451 -6.213 11.309 1.00 86.75 95 ARG A O 1
ATOM 731 N N . GLY A 1 96 ? -17.349 -5.603 12.333 1.00 87.94 96 GLY A N 1
ATOM 732 C CA . GLY A 1 96 ? -17.088 -6.339 13.576 1.00 87.94 96 GLY A CA 1
ATOM 733 C C . GLY A 1 96 ? -16.056 -5.700 14.514 1.00 87.94 96 GLY A C 1
ATOM 734 O O . GLY A 1 96 ? -15.664 -6.335 15.487 1.00 87.94 96 GLY A O 1
ATOM 735 N N . ARG A 1 97 ? -15.615 -4.461 14.260 1.00 90.38 97 ARG A N 1
ATOM 736 C CA . ARG A 1 97 ? -14.741 -3.696 15.163 1.00 90.38 97 ARG A CA 1
ATOM 737 C C . ARG A 1 97 ? -15.419 -2.405 15.603 1.00 90.38 97 ARG A C 1
ATOM 739 O O . ARG A 1 97 ? -16.083 -1.754 14.802 1.00 90.38 97 ARG A O 1
ATOM 746 N N . LEU A 1 98 ? -15.238 -2.024 16.863 1.00 93.62 98 LEU A N 1
ATOM 747 C CA . LEU A 1 98 ? -15.612 -0.695 17.349 1.00 93.62 98 LEU A CA 1
ATOM 748 C C . LEU A 1 98 ? -14.551 0.321 16.915 1.00 93.62 98 LEU A C 1
ATOM 750 O O . LEU A 1 98 ? -13.364 0.001 16.893 1.00 93.62 98 LEU A O 1
ATOM 754 N N . GLY A 1 99 ? -14.967 1.534 16.563 1.00 93.94 99 GLY A N 1
ATOM 755 C CA . GLY A 1 99 ? -14.058 2.605 16.157 1.00 93.94 99 GLY A CA 1
ATOM 756 C C . GLY A 1 99 ? -14.755 3.952 15.998 1.00 93.94 99 GLY A C 1
ATOM 757 O O . GLY A 1 99 ? -15.965 4.066 16.204 1.00 93.94 99 GLY A O 1
ATOM 758 N N . VAL A 1 100 ? -13.993 4.978 15.634 1.00 95.06 100 VAL A N 1
ATOM 759 C CA . VAL A 1 100 ? -14.482 6.350 15.428 1.00 95.06 100 VAL A CA 1
ATOM 760 C C . VAL A 1 100 ? -14.411 6.696 13.946 1.00 95.06 100 VAL A C 1
ATOM 762 O O . VAL A 1 100 ? -13.417 6.402 13.291 1.00 95.06 100 VAL A O 1
ATOM 765 N N . THR A 1 101 ? -15.440 7.357 13.412 1.00 93.12 101 THR A N 1
ATOM 766 C CA . THR A 1 101 ? -15.378 7.927 12.058 1.00 93.12 101 THR A CA 1
ATOM 767 C C . THR A 1 101 ? -14.959 9.394 12.138 1.00 93.12 101 THR A C 1
ATOM 769 O O . THR A 1 101 ? -15.695 10.212 12.686 1.00 93.12 101 THR A O 1
ATOM 772 N N . ILE A 1 102 ? -13.792 9.736 11.589 1.00 90.56 102 ILE A N 1
ATOM 773 C CA . ILE A 1 102 ? -13.241 11.099 11.565 1.00 90.56 102 ILE A CA 1
ATOM 774 C C . ILE A 1 102 ? -13.009 11.489 10.107 1.00 90.56 102 ILE A C 1
ATOM 776 O O . ILE A 1 102 ? -12.276 10.814 9.391 1.00 90.56 102 ILE A O 1
ATOM 780 N N . GLY A 1 103 ? -13.658 12.560 9.642 1.00 90.25 103 GLY A N 1
ATOM 781 C CA . GLY A 1 103 ? -13.474 13.048 8.268 1.00 90.25 103 GLY A CA 1
ATOM 782 C C . GLY A 1 103 ? -13.860 12.040 7.175 1.00 90.25 103 GLY A C 1
ATOM 783 O O . GLY A 1 103 ? -13.313 12.092 6.082 1.00 90.25 103 GLY A O 1
ATOM 784 N N . GLY A 1 104 ? -14.771 11.103 7.467 1.00 90.31 104 GLY A N 1
ATOM 785 C CA . GLY A 1 104 ? -15.166 10.027 6.546 1.00 90.31 104 GLY A CA 1
ATOM 786 C C . GLY A 1 104 ? -14.284 8.774 6.601 1.00 90.31 104 GLY A C 1
ATOM 787 O O . GLY A 1 104 ? -14.638 7.768 5.990 1.00 90.31 104 GLY A O 1
ATOM 788 N N . SER A 1 105 ? -13.194 8.797 7.370 1.00 89.69 105 SER A N 1
ATOM 789 C CA . SER A 1 105 ? -12.316 7.644 7.594 1.00 89.69 105 SER A CA 1
ATOM 790 C C . SER A 1 105 ? -12.655 6.948 8.910 1.00 89.69 105 SER A C 1
ATOM 792 O O . SER A 1 105 ? -12.824 7.601 9.940 1.00 89.69 105 SER A O 1
ATOM 794 N N . PHE A 1 106 ? -12.753 5.619 8.884 1.00 92.81 106 PHE A N 1
ATOM 795 C CA . PHE A 1 106 ? -12.988 4.802 10.075 1.00 92.81 106 PHE A CA 1
ATOM 796 C C . PHE A 1 106 ? -11.659 4.434 10.742 1.00 92.81 106 PHE A C 1
ATOM 798 O O . PHE A 1 106 ? -10.836 3.754 10.132 1.00 92.81 106 PHE A O 1
ATOM 805 N N . VAL A 1 107 ? -11.485 4.844 11.997 1.00 92.44 107 VAL A N 1
ATOM 806 C CA . VAL A 1 107 ? -10.323 4.543 12.839 1.00 92.44 107 VAL A CA 1
ATOM 807 C C . VAL A 1 107 ? -10.716 3.481 13.872 1.00 92.44 107 VAL A C 1
ATOM 809 O O . VAL A 1 107 ? -11.538 3.769 14.752 1.00 92.44 107 VAL A O 1
ATOM 812 N N . PRO A 1 108 ? -10.180 2.250 13.793 1.00 93.88 108 PRO A N 1
ATOM 813 C CA . PRO A 1 108 ? -10.504 1.187 14.738 1.00 93.88 108 PRO A CA 1
ATOM 814 C C . PRO A 1 108 ? -9.999 1.496 16.157 1.00 93.88 108 PRO A C 1
ATOM 816 O O . PRO A 1 108 ? -8.931 2.075 16.362 1.00 93.88 108 PRO A O 1
ATOM 819 N N . LEU A 1 109 ? -10.768 1.077 17.163 1.00 95.12 109 LEU A N 1
ATOM 820 C CA . LEU A 1 109 ? -10.378 1.164 18.566 1.00 95.12 109 LEU A CA 1
ATOM 821 C C . LEU A 1 109 ? -9.430 0.005 18.912 1.00 95.12 109 LEU A C 1
ATOM 823 O O . LEU A 1 109 ? -9.811 -1.163 18.880 1.00 95.12 109 LEU A O 1
ATOM 827 N N . HIS A 1 110 ? -8.193 0.342 19.259 1.00 92.62 110 HIS A N 1
ATOM 828 C CA . HIS A 1 110 ? -7.131 -0.565 19.695 1.00 92.62 110 HIS A CA 1
ATOM 829 C C . HIS A 1 110 ? -6.924 -0.570 21.215 1.00 92.62 110 HIS A C 1
ATOM 831 O O . HIS A 1 110 ? -6.151 -1.384 21.734 1.00 92.62 110 HIS A O 1
ATOM 837 N N . LEU A 1 111 ? -7.552 0.355 21.939 1.00 92.88 111 LEU A N 1
ATOM 838 C CA . LEU A 1 111 ? -7.544 0.374 23.399 1.00 92.88 111 LEU A CA 1
ATOM 839 C C . LEU A 1 111 ? -8.558 -0.634 23.944 1.00 92.88 111 LEU A C 1
ATOM 841 O O . LEU A 1 111 ? -9.663 -0.759 23.421 1.00 92.88 111 LEU A O 1
ATOM 845 N N . THR A 1 112 ? -8.175 -1.348 25.000 1.00 92.50 112 THR A N 1
ATOM 846 C CA . THR A 1 112 ? -9.073 -2.274 25.691 1.00 92.50 112 THR A CA 1
ATOM 847 C C . THR A 1 112 ? -10.126 -1.461 26.447 1.00 92.50 112 THR A C 1
ATOM 849 O O . THR A 1 112 ? -9.737 -0.583 27.221 1.00 92.50 112 THR A O 1
ATOM 852 N N . PRO A 1 113 ? -11.432 -1.707 26.238 1.00 91.06 113 PRO A N 1
ATOM 853 C CA . PRO A 1 113 ? -12.474 -1.087 27.047 1.00 91.06 113 PRO A CA 1
ATOM 854 C C . PRO A 1 113 ? -12.301 -1.431 28.529 1.00 91.06 113 PRO A C 1
ATOM 856 O O . PRO A 1 113 ? -11.849 -2.526 28.871 1.00 91.06 113 PRO A O 1
ATOM 859 N N . SER A 1 114 ? -12.683 -0.506 29.405 1.00 91.94 114 SER A N 1
ATOM 860 C CA . SER A 1 114 ? -12.747 -0.764 30.839 1.00 91.94 114 SER A CA 1
ATOM 861 C C . SER A 1 114 ? -13.795 -1.839 31.128 1.00 91.94 114 SER A C 1
ATOM 863 O O . SER A 1 114 ? -14.846 -1.884 30.491 1.00 91.94 114 SER A O 1
ATOM 865 N N . SER A 1 115 ? -13.522 -2.695 32.112 1.00 91.06 115 SER A N 1
ATOM 866 C CA . SER A 1 115 ? -14.492 -3.668 32.625 1.00 91.06 115 SER A CA 1
ATOM 867 C C . SER A 1 115 ? -15.550 -3.034 33.534 1.00 91.06 115 SER A C 1
ATOM 869 O O . SER A 1 115 ? -16.483 -3.720 33.951 1.00 91.06 115 SER A O 1
ATOM 871 N N . LEU A 1 116 ? -15.411 -1.745 33.863 1.00 89.94 116 LEU A N 1
ATOM 872 C CA . LEU A 1 116 ? -16.371 -1.032 34.695 1.00 89.94 116 LEU A CA 1
ATOM 873 C C . LEU A 1 116 ? -17.691 -0.823 33.936 1.00 89.94 116 LEU A C 1
ATOM 875 O O . LEU A 1 116 ? -17.667 -0.339 32.800 1.00 89.94 116 LEU A O 1
ATOM 879 N N . PRO A 1 117 ? -18.843 -1.141 34.554 1.00 88.38 117 PRO A N 1
ATOM 880 C CA . PRO A 1 117 ? -20.137 -0.900 33.937 1.00 88.38 117 PRO A CA 1
ATOM 881 C C . PRO A 1 117 ? -20.363 0.601 33.736 1.00 88.38 117 PRO A C 1
ATOM 883 O O . PRO A 1 117 ? -19.971 1.420 34.569 1.00 88.38 117 PRO A O 1
ATOM 886 N N . VAL A 1 118 ? -21.017 0.959 32.631 1.00 90.56 118 VAL A N 1
ATOM 887 C CA . VAL A 1 118 ? -21.463 2.335 32.386 1.00 90.56 118 VAL A CA 1
ATOM 888 C C . VAL A 1 118 ? -22.569 2.660 33.400 1.00 90.56 118 VAL A C 1
ATOM 890 O O . VAL A 1 118 ? -23.548 1.911 33.472 1.00 90.56 118 VAL A O 1
ATOM 893 N N . PRO A 1 119 ? -22.447 3.727 34.215 1.00 91.12 119 PRO A N 1
ATOM 894 C CA . PRO A 1 119 ? -23.485 4.077 35.173 1.00 91.12 119 PRO A CA 1
ATOM 895 C C . PRO A 1 119 ? -24.802 4.422 34.470 1.00 91.12 119 PRO A C 1
ATOM 897 O O . PRO A 1 119 ? -24.815 4.982 33.371 1.00 91.12 119 PRO A O 1
ATOM 900 N N . HIS A 1 120 ? -25.925 4.126 35.126 1.00 91.38 120 HIS A N 1
ATOM 901 C CA . HIS A 1 120 ? -27.242 4.484 34.605 1.00 91.38 120 HIS A CA 1
ATOM 902 C C . HIS A 1 120 ? -27.341 5.994 34.340 1.00 91.38 120 HIS A C 1
ATOM 904 O O . HIS A 1 120 ? -27.022 6.806 35.205 1.00 91.38 120 HIS A O 1
ATOM 910 N N . GLY A 1 121 ? -27.811 6.356 33.143 1.00 88.38 121 GLY A N 1
ATOM 911 C CA . GLY A 1 121 ? -27.985 7.749 32.717 1.00 88.38 121 GLY A CA 1
ATOM 912 C C . GLY A 1 121 ? -26.897 8.281 31.780 1.00 88.38 121 GLY A C 1
ATOM 913 O O . GLY A 1 121 ? -27.056 9.383 31.258 1.00 88.38 121 GLY A O 1
ATOM 914 N N . PHE A 1 122 ? -25.839 7.511 31.515 1.00 89.12 122 PHE A N 1
ATOM 915 C CA . PHE A 1 122 ? -24.839 7.848 30.499 1.00 89.12 122 PHE A CA 1
ATOM 916 C C . PHE A 1 122 ? -25.104 7.124 29.176 1.00 89.12 122 PHE A C 1
ATOM 918 O O . PHE A 1 122 ? -25.662 6.030 29.148 1.00 89.12 122 PHE A O 1
ATOM 925 N N . GLU A 1 123 ? -24.697 7.744 28.066 1.00 88.19 123 GLU A N 1
ATOM 926 C CA . GLU A 1 123 ? -24.698 7.079 26.763 1.00 88.19 123 GLU A CA 1
ATOM 927 C C . GLU A 1 123 ? -23.582 6.028 26.689 1.00 88.19 123 GLU A C 1
ATOM 929 O O . GLU A 1 123 ? -22.434 6.290 27.058 1.00 88.19 123 GLU A O 1
ATOM 934 N N . ASP A 1 124 ? -23.911 4.857 26.145 1.00 89.56 124 ASP A N 1
ATOM 935 C CA . ASP A 1 124 ? -22.929 3.820 25.845 1.00 89.56 124 ASP A CA 1
ATOM 936 C C . ASP A 1 124 ? -22.009 4.226 24.685 1.00 89.56 124 ASP A C 1
ATOM 938 O O . ASP A 1 124 ? -22.369 5.020 23.810 1.00 89.56 124 ASP A O 1
ATOM 942 N N . ASN A 1 125 ? -20.840 3.583 24.612 1.00 92.88 125 ASN A N 1
ATOM 943 C CA . ASN A 1 125 ? -19.911 3.687 23.480 1.00 92.88 125 ASN A CA 1
ATOM 944 C C . ASN A 1 125 ? -19.330 5.094 23.252 1.00 92.88 125 ASN A C 1
ATOM 946 O O . ASN A 1 125 ? -19.006 5.452 22.122 1.00 92.88 125 ASN A O 1
ATOM 950 N N . ILE A 1 126 ? -19.160 5.889 24.307 1.00 94.69 126 ILE A N 1
ATOM 951 C CA . ILE A 1 126 ? -18.496 7.192 24.228 1.00 94.69 126 ILE A CA 1
ATOM 952 C C . ILE A 1 126 ? -17.020 7.070 24.626 1.00 94.69 126 ILE A C 1
ATOM 954 O O . ILE A 1 126 ? -16.680 6.439 25.626 1.00 94.69 126 ILE A O 1
ATOM 958 N N . ILE A 1 127 ? -16.132 7.701 23.858 1.00 95.50 127 ILE A N 1
ATOM 959 C CA . ILE A 1 127 ? -14.710 7.868 24.186 1.00 95.50 127 ILE A CA 1
ATOM 960 C C . ILE A 1 127 ? -14.390 9.352 24.420 1.00 95.50 127 ILE A C 1
ATOM 962 O O . ILE A 1 127 ? -14.936 10.233 23.750 1.00 95.50 127 ILE A O 1
ATOM 966 N N . CYS A 1 128 ? -13.521 9.643 25.390 1.00 95.56 128 CYS A N 1
ATOM 967 C CA . CYS A 1 128 ? -13.014 10.993 25.634 1.00 95.56 128 CYS A CA 1
ATOM 968 C C . CYS A 1 128 ? -11.892 11.357 24.644 1.00 95.56 128 CYS A C 1
ATOM 970 O O . CYS A 1 128 ? -11.267 10.478 24.042 1.00 95.56 128 CYS A O 1
ATOM 972 N N . GLY A 1 129 ? -11.602 12.655 24.504 1.00 93.81 129 GLY A N 1
ATOM 973 C CA . GLY A 1 129 ? -10.559 13.147 23.595 1.00 93.81 129 GLY A CA 1
ATOM 974 C C . GLY A 1 129 ? -9.174 12.553 23.879 1.00 93.81 129 GLY A C 1
ATOM 975 O O . GLY A 1 129 ? -8.504 12.094 22.961 1.00 93.81 129 GLY A O 1
ATOM 976 N N . GLU A 1 130 ? -8.779 12.447 25.148 1.00 94.94 130 GLU A N 1
ATOM 977 C CA . GLU A 1 130 ? -7.474 11.887 25.533 1.00 94.94 130 GLU A CA 1
ATOM 978 C C . GLU A 1 130 ? -7.320 10.409 25.149 1.00 94.94 130 GLU A C 1
ATOM 980 O O . GLU A 1 130 ? -6.261 9.969 24.701 1.00 94.94 130 GLU A O 1
ATOM 985 N N . CYS A 1 131 ? -8.382 9.614 25.305 1.00 95.25 131 CYS A N 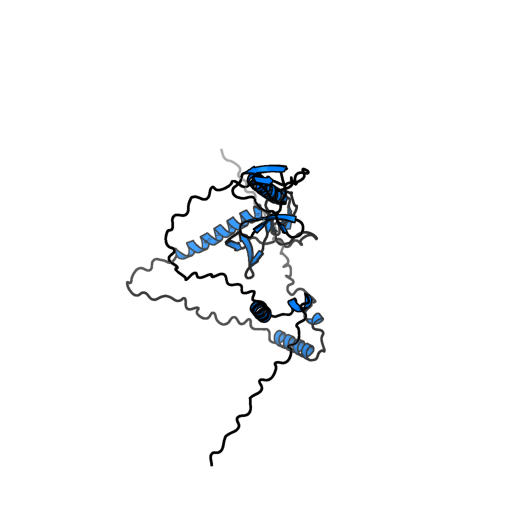1
ATOM 986 C CA . CYS A 1 131 ? -8.359 8.212 24.892 1.00 95.25 131 CYS A CA 1
ATOM 987 C C . CYS A 1 131 ? -8.384 8.064 23.376 1.00 95.25 131 CYS A C 1
ATOM 989 O O . CYS A 1 131 ? -7.787 7.121 22.862 1.00 95.25 131 CYS A O 1
ATOM 991 N N . LEU A 1 132 ? -9.021 8.989 22.655 1.00 94.69 132 LEU A N 1
ATOM 992 C CA . LEU A 1 132 ? -8.930 9.011 21.203 1.00 94.69 132 LEU A CA 1
ATOM 993 C C . LEU A 1 132 ? -7.495 9.292 20.737 1.00 94.69 132 LEU A C 1
ATOM 995 O O . LEU A 1 132 ? -7.005 8.579 19.864 1.00 94.69 132 LEU A O 1
ATOM 999 N N . GLU A 1 133 ? -6.805 10.270 21.326 1.00 94.19 133 GLU A N 1
ATOM 1000 C CA . GLU A 1 133 ? -5.411 10.566 20.964 1.00 94.19 133 GLU A CA 1
ATOM 1001 C C . GLU A 1 133 ? -4.477 9.390 21.287 1.00 94.19 133 GLU A C 1
ATOM 1003 O O . GLU A 1 133 ? -3.720 8.952 20.419 1.00 94.19 133 GLU A O 1
ATOM 1008 N N . ARG A 1 134 ? -4.617 8.762 22.464 1.00 95.50 134 ARG A N 1
ATOM 1009 C CA . ARG A 1 134 ? -3.883 7.519 22.782 1.00 95.50 134 ARG A CA 1
ATOM 1010 C C . ARG A 1 134 ? -4.191 6.382 21.808 1.00 95.50 134 ARG A C 1
ATOM 1012 O O . ARG A 1 134 ? -3.320 5.568 21.506 1.00 95.50 134 ARG A O 1
ATOM 1019 N N . ASN A 1 135 ? -5.426 6.300 21.315 1.00 94.56 135 ASN A N 1
ATOM 1020 C CA . ASN A 1 135 ? -5.798 5.298 20.325 1.00 94.56 135 ASN A CA 1
ATOM 1021 C C . ASN A 1 135 ? -5.100 5.539 18.982 1.00 94.56 135 ASN A C 1
ATOM 1023 O O . ASN A 1 135 ? -4.593 4.585 18.398 1.00 94.56 135 ASN A O 1
ATOM 1027 N N . LYS A 1 136 ? -5.036 6.796 18.523 1.00 92.56 136 LYS A N 1
ATOM 1028 C CA . LYS A 1 136 ? -4.311 7.180 17.300 1.00 92.56 136 LYS A CA 1
ATOM 1029 C C . LYS A 1 136 ? -2.814 6.899 17.414 1.00 92.56 136 LYS A C 1
ATOM 1031 O O . LYS A 1 136 ? -2.208 6.398 16.469 1.00 92.56 136 LYS A O 1
ATOM 1036 N N . GLU A 1 137 ? -2.214 7.175 18.572 1.00 92.50 137 GLU A N 1
ATOM 1037 C CA . GLU A 1 137 ? -0.807 6.847 18.823 1.00 92.50 137 GLU A CA 1
ATOM 1038 C C . GLU A 1 137 ? -0.579 5.330 18.758 1.00 92.50 137 GLU A C 1
ATOM 1040 O O . GLU A 1 137 ? 0.341 4.862 18.087 1.00 92.50 137 GLU A O 1
ATOM 1045 N N . LYS A 1 138 ? -1.454 4.538 19.392 1.00 92.12 138 LYS A N 1
ATOM 1046 C CA . LYS A 1 138 ? -1.373 3.073 19.349 1.00 92.12 138 LYS A CA 1
ATOM 1047 C C . LYS A 1 138 ? -1.563 2.522 17.935 1.00 92.12 138 LYS A C 1
ATOM 1049 O O . LYS A 1 138 ? -0.823 1.625 17.549 1.00 92.12 138 LYS A O 1
ATOM 1054 N N . GLU A 1 139 ? -2.509 3.050 17.162 1.00 89.69 139 GLU A N 1
ATOM 1055 C CA . GLU A 1 139 ? -2.684 2.703 15.746 1.00 89.69 139 GLU A CA 1
ATOM 1056 C C . GLU A 1 139 ? -1.414 3.012 14.941 1.00 89.69 139 GLU A C 1
ATOM 1058 O O . GLU A 1 139 ? -0.920 2.146 14.223 1.00 89.69 139 GLU A O 1
ATOM 1063 N N . SER A 1 140 ? -0.834 4.202 15.124 1.00 87.00 140 SER A N 1
ATOM 1064 C CA . SER A 1 140 ? 0.407 4.609 14.450 1.00 87.00 140 SER A CA 1
ATOM 1065 C C . SER A 1 140 ? 1.566 3.669 14.792 1.00 87.00 140 SER A C 1
ATOM 1067 O O . SER A 1 140 ? 2.306 3.250 13.903 1.00 87.00 140 SER A O 1
ATOM 1069 N N . ARG A 1 141 ? 1.688 3.260 16.063 1.00 85.75 141 ARG A N 1
ATOM 1070 C CA . ARG A 1 141 ? 2.683 2.270 16.505 1.00 85.75 141 ARG A CA 1
ATOM 1071 C C . ARG A 1 141 ? 2.434 0.892 15.904 1.00 85.75 141 ARG A C 1
ATOM 1073 O O . ARG A 1 141 ? 3.390 0.261 15.481 1.00 85.75 141 ARG A O 1
ATOM 1080 N N . LEU A 1 142 ? 1.184 0.434 15.826 1.00 83.12 142 LEU A N 1
ATOM 1081 C CA . LEU A 1 142 ? 0.842 -0.854 15.211 1.00 83.12 142 LEU A CA 1
ATOM 1082 C C . LEU A 1 142 ? 1.108 -0.858 13.703 1.00 83.12 142 LEU A C 1
ATOM 1084 O O . LEU A 1 142 ? 1.602 -1.850 13.174 1.00 83.12 142 LEU A O 1
ATOM 1088 N N . LEU A 1 143 ? 0.825 0.248 13.012 1.00 78.56 143 LEU A N 1
ATOM 1089 C CA . LEU A 1 143 ? 1.190 0.421 11.608 1.00 78.56 143 LEU A CA 1
ATOM 1090 C C . LEU A 1 143 ? 2.714 0.386 11.448 1.00 78.56 143 LEU A C 1
ATOM 1092 O O . LEU A 1 143 ? 3.216 -0.365 10.614 1.00 78.56 143 LEU A O 1
ATOM 1096 N N . GLN A 1 144 ? 3.454 1.090 12.306 1.00 71.31 144 GLN A N 1
ATOM 1097 C CA . GLN A 1 144 ? 4.917 1.090 12.293 1.00 71.31 144 GLN A CA 1
ATOM 1098 C C . GLN A 1 144 ? 5.523 -0.284 12.647 1.00 71.31 144 GLN A C 1
ATOM 1100 O O . GLN A 1 144 ? 6.504 -0.711 12.042 1.00 71.31 144 GLN A O 1
ATOM 1105 N N . GLU A 1 145 ? 4.936 -1.020 13.587 1.00 67.50 145 GLU A N 1
ATOM 1106 C CA . GLU A 1 145 ? 5.362 -2.369 13.972 1.00 67.50 145 GLU A CA 1
ATOM 1107 C C . GLU A 1 145 ? 5.044 -3.391 12.876 1.00 67.50 145 GLU A C 1
ATOM 1109 O O . GLU A 1 145 ? 5.872 -4.244 12.567 1.00 67.50 145 GLU A O 1
ATOM 1114 N N . SER A 1 146 ? 3.908 -3.243 12.188 1.00 61.19 146 SER A N 1
ATOM 1115 C CA . SER A 1 146 ? 3.589 -4.056 11.010 1.00 61.19 146 SER A CA 1
ATOM 1116 C C . SER A 1 146 ? 4.561 -3.830 9.846 1.00 61.19 146 SER A C 1
ATOM 1118 O O . SER A 1 146 ? 4.795 -4.752 9.066 1.00 61.19 146 SER A O 1
ATOM 1120 N N . THR A 1 147 ? 5.173 -2.643 9.758 1.00 56.16 147 THR A N 1
ATOM 1121 C CA . THR A 1 147 ? 6.264 -2.358 8.812 1.00 56.16 147 THR A CA 1
ATOM 1122 C C . THR A 1 147 ? 7.645 -2.787 9.318 1.00 56.16 147 THR A C 1
ATOM 1124 O O . THR A 1 147 ? 8.526 -3.035 8.503 1.00 56.16 147 THR A O 1
ATOM 1127 N N . ASN A 1 148 ? 7.834 -2.906 10.638 1.00 52.69 148 ASN A N 1
ATOM 1128 C CA . ASN A 1 148 ? 9.113 -3.252 11.275 1.00 52.69 148 ASN A CA 1
ATOM 1129 C C . ASN A 1 148 ? 9.269 -4.737 11.617 1.00 52.69 148 ASN A C 1
ATOM 1131 O O . ASN A 1 148 ? 10.352 -5.150 12.023 1.00 52.69 148 ASN A O 1
ATOM 1135 N N . GLN A 1 149 ? 8.231 -5.557 11.459 1.00 52.84 149 GLN A N 1
ATOM 1136 C CA . GLN A 1 149 ? 8.421 -6.999 11.466 1.00 52.84 149 GLN A CA 1
ATOM 1137 C C . GLN A 1 149 ? 9.277 -7.329 10.240 1.00 52.84 149 GLN A C 1
ATOM 1139 O O . GLN A 1 149 ? 8.824 -7.097 9.122 1.00 52.84 149 GLN A O 1
ATOM 1144 N N . GLU A 1 150 ? 10.513 -7.790 10.459 1.00 63.06 150 GLU A N 1
ATOM 1145 C CA . GLU A 1 150 ? 11.521 -8.148 9.449 1.00 63.06 150 GLU A CA 1
ATOM 1146 C C . GLU A 1 150 ? 10.984 -9.224 8.493 1.00 63.06 150 GLU A C 1
ATOM 1148 O O . GLU A 1 150 ? 11.336 -10.402 8.549 1.00 63.06 150 GLU A O 1
ATOM 1153 N N . ARG A 1 151 ? 10.058 -8.844 7.617 1.00 73.81 151 ARG A N 1
ATOM 1154 C CA . ARG A 1 151 ? 9.505 -9.735 6.616 1.00 73.81 151 ARG A CA 1
ATOM 1155 C C . ARG A 1 151 ? 10.564 -9.886 5.556 1.00 73.81 151 ARG A C 1
ATOM 1157 O O . ARG A 1 151 ? 10.902 -8.941 4.840 1.00 73.81 151 ARG A O 1
ATOM 1164 N N . GLN A 1 152 ? 11.083 -11.100 5.480 1.00 89.44 152 GLN A N 1
ATOM 1165 C CA . GLN A 1 152 ? 11.890 -11.508 4.358 1.00 89.44 152 GLN A CA 1
ATOM 1166 C C . GLN A 1 152 ? 11.044 -11.322 3.090 1.00 89.44 152 GLN A C 1
ATOM 1168 O O . GLN A 1 152 ? 9.970 -11.907 2.977 1.00 89.44 152 GLN A O 1
ATOM 1173 N N . CYS A 1 153 ? 11.483 -10.470 2.165 1.00 92.38 153 CYS A N 1
ATOM 1174 C CA . CYS A 1 153 ? 10.805 -10.282 0.882 1.00 92.38 153 CYS A CA 1
ATOM 1175 C C . CYS A 1 153 ? 11.780 -10.537 -0.265 1.00 92.38 153 CYS A C 1
ATOM 1177 O O . CYS A 1 153 ? 13.000 -10.447 -0.110 1.00 92.38 153 CYS A O 1
ATOM 1179 N N . TRP A 1 154 ? 11.231 -10.857 -1.432 1.00 95.44 154 TRP A N 1
ATOM 1180 C CA . TRP A 1 154 ? 11.997 -11.002 -2.659 1.00 95.44 154 TRP A CA 1
ATOM 1181 C C . TRP A 1 154 ? 12.250 -9.628 -3.280 1.00 95.44 154 TRP A C 1
ATOM 1183 O O . TRP A 1 154 ? 11.310 -8.885 -3.558 1.00 95.44 154 TRP A O 1
ATOM 1193 N N . CYS A 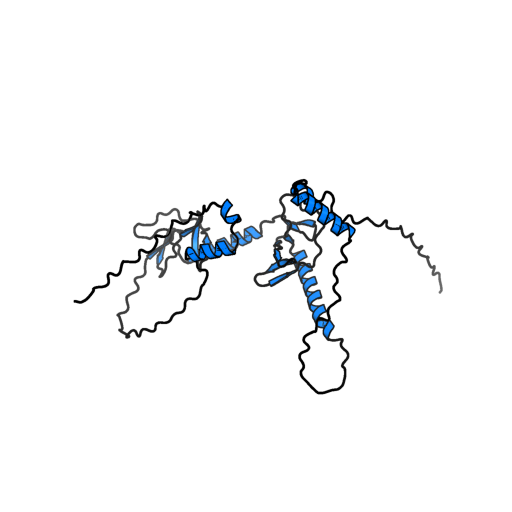1 155 ? 13.516 -9.273 -3.498 1.00 97.00 155 CYS A N 1
ATOM 1194 C CA . CYS A 1 155 ? 13.853 -8.068 -4.250 1.00 97.00 155 CYS A CA 1
ATOM 1195 C C . CYS A 1 155 ? 13.959 -8.412 -5.735 1.00 97.00 155 CYS A C 1
ATOM 1197 O O . CYS A 1 155 ? 14.884 -9.117 -6.133 1.00 97.00 155 CYS A O 1
ATOM 1199 N N . VAL A 1 156 ? 13.069 -7.865 -6.565 1.00 97.25 156 VAL A N 1
ATOM 1200 C CA . VAL A 1 156 ? 13.021 -8.197 -8.002 1.00 97.25 156 VAL A CA 1
ATOM 1201 C C . VAL A 1 156 ? 14.279 -7.787 -8.760 1.00 97.25 156 VAL A C 1
ATOM 1203 O O . VAL A 1 156 ? 14.607 -8.397 -9.767 1.00 97.25 156 VAL A O 1
ATOM 1206 N N . VAL A 1 157 ? 15.007 -6.775 -8.283 1.00 97.44 157 VAL A N 1
ATOM 1207 C CA . VAL A 1 157 ? 16.259 -6.322 -8.909 1.00 97.44 157 VAL A CA 1
ATOM 1208 C C . VAL A 1 157 ? 17.429 -7.221 -8.509 1.00 97.44 157 VAL A C 1
ATOM 1210 O O . VAL A 1 157 ? 18.247 -7.568 -9.352 1.00 97.44 157 VAL A O 1
ATOM 1213 N N . HIS A 1 158 ? 17.512 -7.626 -7.238 1.00 97.06 158 HIS A N 1
ATOM 1214 C CA . HIS A 1 158 ? 18.587 -8.507 -6.772 1.00 97.06 158 HIS A CA 1
ATOM 1215 C C . HIS A 1 158 ? 18.356 -9.979 -7.142 1.00 97.06 158 HIS A C 1
ATOM 1217 O O . HIS A 1 158 ? 19.314 -10.713 -7.363 1.00 97.06 158 HIS A O 1
ATOM 1223 N N . GLY A 1 159 ? 17.098 -10.416 -7.230 1.00 96.62 159 GLY A N 1
ATOM 1224 C CA . GLY A 1 159 ? 16.746 -11.813 -7.477 1.00 96.62 159 GLY A CA 1
ATOM 1225 C C . GLY A 1 159 ? 17.045 -12.733 -6.295 1.00 96.62 159 GLY A C 1
ATOM 1226 O O . GLY A 1 159 ? 17.450 -13.873 -6.495 1.00 96.62 159 GLY A O 1
ATOM 1227 N N . HIS A 1 160 ? 16.905 -12.242 -5.066 1.00 96.31 160 HIS A N 1
ATOM 1228 C CA . HIS A 1 160 ? 16.973 -13.076 -3.872 1.00 96.31 160 HIS A CA 1
ATOM 1229 C C . HIS A 1 160 ? 16.157 -12.480 -2.726 1.00 96.31 160 HIS A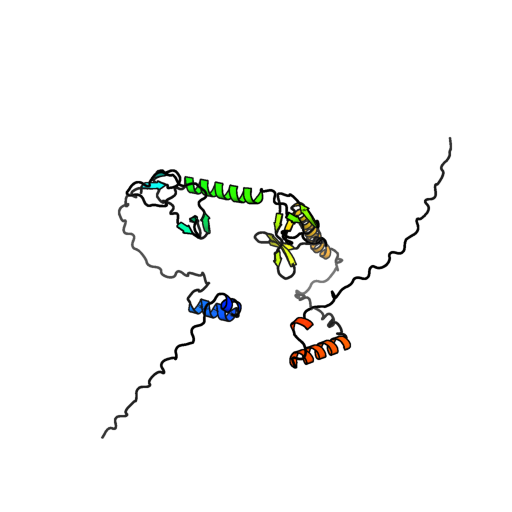 C 1
ATOM 1231 O O . HIS A 1 160 ? 15.713 -11.325 -2.758 1.00 96.31 160 HIS A O 1
ATOM 1237 N N . LEU A 1 161 ? 15.959 -13.306 -1.702 1.00 95.12 161 LEU A N 1
ATOM 1238 C CA . LEU A 1 161 ? 15.309 -12.924 -0.463 1.00 95.12 161 LEU A CA 1
ATOM 1239 C C . LEU A 1 161 ? 16.226 -12.022 0.371 1.00 95.12 161 LEU A C 1
ATOM 1241 O O . LEU A 1 161 ? 17.416 -12.302 0.521 1.00 95.12 161 LEU A O 1
ATOM 1245 N N . LEU A 1 162 ? 15.664 -10.948 0.919 1.00 94.12 162 LEU A N 1
ATOM 1246 C CA . LEU A 1 162 ? 16.354 -10.008 1.800 1.00 94.12 162 LEU A CA 1
ATOM 1247 C C . LEU A 1 162 ? 15.526 -9.756 3.056 1.00 94.12 162 LEU A C 1
ATOM 1249 O O . LEU A 1 162 ? 14.300 -9.792 3.017 1.00 94.12 162 LEU A O 1
ATOM 1253 N N . THR A 1 163 ? 16.202 -9.447 4.154 1.00 89.81 163 THR A N 1
ATOM 1254 C CA . THR A 1 163 ? 15.620 -8.962 5.410 1.00 89.81 163 THR A CA 1
ATOM 1255 C C . THR A 1 163 ? 15.993 -7.491 5.555 1.00 89.81 163 THR A C 1
ATOM 1257 O O . THR A 1 163 ? 16.978 -7.146 6.199 1.00 89.81 163 THR A O 1
ATOM 1260 N N . THR A 1 164 ? 15.263 -6.612 4.869 1.00 83.69 164 THR A N 1
ATOM 1261 C CA . THR A 1 164 ? 15.417 -5.158 5.029 1.00 83.69 164 THR A CA 1
ATOM 1262 C C . THR A 1 164 ? 14.156 -4.562 5.640 1.00 83.69 164 THR A C 1
ATOM 1264 O O . THR A 1 164 ? 13.067 -5.115 5.491 1.00 83.69 164 THR A O 1
ATOM 1267 N N . SER A 1 165 ? 14.301 -3.427 6.321 1.00 76.62 165 SER A N 1
ATOM 1268 C CA . SER A 1 165 ? 13.192 -2.677 6.918 1.00 76.62 165 SER A CA 1
ATOM 1269 C C . SER A 1 165 ? 12.449 -1.794 5.912 1.00 76.62 165 SER A C 1
ATOM 1271 O O . SER A 1 165 ? 11.359 -1.311 6.203 1.00 76.62 165 SER A O 1
ATOM 1273 N N . LYS A 1 166 ? 13.014 -1.567 4.718 1.00 89.50 166 LYS A N 1
ATOM 1274 C CA . LYS A 1 166 ? 12.429 -0.687 3.696 1.00 89.50 166 LYS A CA 1
ATOM 1275 C C . LYS A 1 166 ? 12.099 -1.467 2.429 1.00 89.50 166 LYS A C 1
ATOM 1277 O O . LYS A 1 166 ? 12.990 -1.805 1.649 1.00 89.50 166 LYS A O 1
ATOM 1282 N N . TRP A 1 167 ? 10.806 -1.694 2.213 1.00 91.75 167 TRP A N 1
ATOM 1283 C CA . TRP A 1 167 ? 10.262 -2.358 1.031 1.00 91.75 167 TRP A CA 1
ATOM 1284 C C . TRP A 1 167 ? 9.322 -1.441 0.272 1.00 91.75 167 TRP A C 1
ATOM 1286 O O . TRP A 1 167 ? 8.423 -0.841 0.856 1.00 91.75 167 TRP A O 1
ATOM 1296 N N . ILE A 1 168 ? 9.510 -1.376 -1.042 1.00 93.81 168 ILE A N 1
ATOM 1297 C CA . ILE A 1 168 ? 8.692 -0.557 -1.926 1.00 93.81 168 ILE A CA 1
ATOM 1298 C C . ILE A 1 168 ? 7.985 -1.478 -2.903 1.00 93.81 168 ILE A C 1
ATOM 1300 O O . ILE A 1 168 ? 8.615 -2.315 -3.551 1.00 93.81 168 ILE A O 1
ATOM 1304 N N . GLN A 1 169 ? 6.667 -1.319 -2.986 1.00 95.19 169 GLN A N 1
ATOM 1305 C CA . GLN A 1 169 ? 5.841 -2.059 -3.922 1.00 95.19 169 GLN A CA 1
ATOM 1306 C C . GLN A 1 169 ? 5.834 -1.355 -5.281 1.00 95.19 169 GLN A C 1
ATOM 1308 O O . GLN A 1 169 ? 5.571 -0.157 -5.393 1.00 95.19 169 GLN A O 1
ATOM 1313 N N . LEU A 1 170 ? 6.130 -2.126 -6.317 1.00 95.94 170 LEU A N 1
ATOM 1314 C CA . LEU A 1 170 ? 6.042 -1.726 -7.706 1.00 95.94 170 LEU A CA 1
ATOM 1315 C C . LEU A 1 170 ? 4.590 -1.805 -8.180 1.00 95.94 170 LEU A C 1
ATOM 1317 O O . LEU A 1 170 ? 3.809 -2.667 -7.776 1.00 95.94 170 LEU A O 1
ATOM 1321 N N . SER A 1 171 ? 4.245 -0.903 -9.085 1.00 95.38 171 SER A N 1
ATOM 1322 C CA . SER A 1 171 ? 2.946 -0.817 -9.735 1.00 95.38 171 SER A CA 1
ATOM 1323 C C . SER A 1 171 ? 3.127 -0.658 -11.241 1.00 95.38 171 SER A C 1
ATOM 1325 O O . SER A 1 171 ? 4.100 -0.065 -11.710 1.00 95.38 171 SER A O 1
ATOM 1327 N N . LEU A 1 172 ? 2.180 -1.198 -12.006 1.00 94.44 172 LEU A N 1
ATOM 1328 C CA . LEU A 1 172 ? 2.131 -1.036 -13.453 1.00 94.44 172 LEU A CA 1
ATOM 1329 C C . LEU A 1 172 ? 1.213 0.145 -13.792 1.00 94.44 172 LEU A C 1
ATOM 1331 O O . LEU A 1 172 ? 0.008 0.091 -13.535 1.00 94.44 172 LEU A O 1
ATOM 1335 N N . ARG A 1 173 ? 1.756 1.200 -14.404 1.00 92.19 173 ARG A N 1
ATOM 1336 C CA . ARG A 1 173 ? 0.974 2.312 -14.970 1.00 92.19 173 ARG A CA 1
ATOM 1337 C C . ARG A 1 173 ? 1.360 2.553 -16.418 1.00 92.19 173 ARG A C 1
ATOM 1339 O O . ARG A 1 173 ? 2.527 2.728 -16.738 1.00 92.19 173 ARG A O 1
ATOM 1346 N N . CYS A 1 174 ? 0.361 2.597 -17.300 1.00 89.31 174 CYS A N 1
ATOM 1347 C CA . CYS A 1 174 ? 0.546 2.924 -18.718 1.00 89.31 174 CYS A CA 1
ATOM 1348 C C . CYS A 1 174 ? 1.642 2.080 -19.404 1.00 89.31 174 CYS A C 1
ATOM 1350 O O . CYS A 1 174 ? 2.453 2.615 -20.155 1.00 89.31 174 CYS A O 1
ATOM 1352 N N . GLY A 1 175 ? 1.707 0.778 -19.098 1.00 92.38 175 GLY A N 1
ATOM 1353 C CA . GLY A 1 175 ? 2.721 -0.136 -19.643 1.00 92.38 175 GLY A CA 1
ATOM 1354 C C . GLY A 1 175 ? 4.122 -0.004 -19.032 1.00 92.38 175 GLY A C 1
ATOM 1355 O O . GLY A 1 175 ? 5.021 -0.719 -19.455 1.00 92.38 175 GLY A O 1
ATOM 1356 N N . HIS A 1 176 ? 4.309 0.867 -18.040 1.00 92.00 176 HIS A N 1
ATOM 1357 C CA . HIS A 1 176 ? 5.575 1.061 -17.341 1.00 92.00 176 HIS A CA 1
ATOM 1358 C C . HIS A 1 176 ? 5.476 0.529 -15.914 1.00 92.00 176 HIS A C 1
ATOM 1360 O O . HIS A 1 176 ? 4.481 0.760 -15.221 1.00 92.00 176 HIS A O 1
ATOM 1366 N N . VAL A 1 177 ? 6.512 -0.181 -15.476 1.00 96.56 177 VAL A N 1
ATOM 1367 C CA . VAL A 1 177 ? 6.663 -0.622 -14.087 1.00 96.56 177 VAL A CA 1
ATOM 1368 C C . VAL A 1 177 ? 7.390 0.475 -13.322 1.00 96.56 177 VAL A C 1
ATOM 1370 O O . VAL A 1 177 ? 8.396 1.001 -13.796 1.00 96.56 177 VAL A O 1
ATOM 1373 N N . GLY A 1 178 ? 6.878 0.841 -12.154 1.00 95.38 178 GLY A N 1
ATOM 1374 C CA . GLY A 1 178 ? 7.456 1.906 -11.348 1.00 95.38 178 GLY A CA 1
ATOM 1375 C C . GLY A 1 178 ? 6.850 1.979 -9.959 1.00 95.38 178 GLY A C 1
ATOM 1376 O O . GLY A 1 178 ? 6.052 1.135 -9.553 1.00 95.38 178 GLY A O 1
ATOM 1377 N N . MET A 1 179 ? 7.244 2.997 -9.218 1.00 95.06 179 MET A N 1
ATOM 1378 C CA . MET A 1 179 ? 6.847 3.197 -7.831 1.00 95.06 179 MET A CA 1
ATOM 1379 C C . MET A 1 179 ? 5.833 4.332 -7.787 1.00 95.06 179 MET A C 1
ATOM 1381 O O . MET A 1 179 ? 6.053 5.387 -8.384 1.00 95.06 179 MET A O 1
ATOM 1385 N N . ALA A 1 180 ? 4.710 4.093 -7.115 1.00 89.44 180 ALA A N 1
ATOM 1386 C CA . ALA A 1 180 ? 3.725 5.127 -6.847 1.00 89.44 180 ALA A CA 1
ATOM 1387 C C . ALA A 1 180 ? 4.049 5.755 -5.489 1.00 89.44 180 ALA A C 1
ATOM 1389 O O . ALA A 1 180 ? 3.818 5.145 -4.447 1.00 89.44 180 ALA A O 1
ATOM 1390 N N . THR A 1 181 ? 4.611 6.954 -5.519 1.00 82.69 181 THR A N 1
ATOM 1391 C CA . THR A 1 181 ? 4.636 7.880 -4.383 1.00 82.69 181 THR A CA 1
ATOM 1392 C C . THR A 1 181 ? 3.419 8.798 -4.486 1.00 82.69 181 THR A C 1
ATOM 1394 O O . THR A 1 181 ? 2.905 8.977 -5.587 1.00 82.69 181 THR A O 1
ATOM 1397 N N . ASP A 1 182 ? 2.931 9.331 -3.361 1.00 82.50 182 ASP A N 1
ATOM 1398 C CA . ASP A 1 182 ? 1.589 9.932 -3.205 1.00 82.50 182 ASP A CA 1
ATOM 1399 C C . ASP A 1 182 ? 1.074 10.725 -4.423 1.00 82.50 182 ASP A C 1
ATOM 1401 O O . ASP A 1 182 ? -0.044 10.482 -4.876 1.00 82.50 182 ASP A O 1
ATOM 1405 N N . ASP A 1 183 ? 1.921 11.564 -5.030 1.00 83.62 183 ASP A N 1
ATOM 1406 C CA . ASP A 1 183 ? 1.581 12.344 -6.230 1.00 83.62 183 ASP A CA 1
ATOM 1407 C C . ASP A 1 183 ? 2.466 12.072 -7.458 1.00 83.62 183 ASP A C 1
ATOM 1409 O O . ASP A 1 183 ? 2.280 12.675 -8.519 1.00 83.62 183 ASP A O 1
ATOM 1413 N N . THR A 1 184 ? 3.442 11.172 -7.360 1.00 90.00 184 THR A N 1
ATOM 1414 C CA . THR A 1 184 ? 4.461 10.979 -8.398 1.00 90.00 184 THR A CA 1
ATOM 1415 C C . THR A 1 184 ? 4.645 9.512 -8.752 1.00 90.00 184 THR A C 1
ATOM 1417 O O . THR A 1 184 ? 4.677 8.626 -7.905 1.00 90.00 184 THR A O 1
ATOM 1420 N N . PHE A 1 185 ? 4.768 9.246 -10.051 1.00 93.50 185 PHE A N 1
ATOM 1421 C CA . PHE A 1 185 ? 5.113 7.925 -10.555 1.00 93.50 185 PHE A CA 1
ATOM 1422 C C . PHE A 1 185 ? 6.559 7.952 -11.030 1.00 93.50 185 PHE A C 1
ATOM 1424 O O . PHE A 1 185 ? 6.881 8.693 -11.959 1.00 93.50 185 PHE A O 1
ATOM 1431 N N . VAL A 1 186 ? 7.410 7.154 -10.392 1.00 94.75 186 VAL A N 1
ATOM 1432 C CA . VAL A 1 186 ? 8.831 7.049 -10.731 1.00 94.75 186 VAL A CA 1
ATOM 1433 C C . VAL A 1 186 ? 9.062 5.719 -11.450 1.00 94.75 186 VAL A C 1
ATOM 1435 O O . VAL A 1 186 ? 8.899 4.667 -10.819 1.00 94.75 186 VAL A O 1
ATOM 1438 N N . PRO A 1 187 ? 9.383 5.727 -12.756 1.00 96.12 187 PRO A N 1
ATOM 1439 C CA . PRO A 1 187 ? 9.721 4.517 -13.497 1.00 96.12 187 PRO A CA 1
ATOM 1440 C C . PRO A 1 187 ? 10.850 3.699 -12.854 1.00 96.12 187 PRO A C 1
ATOM 1442 O O . PRO A 1 187 ? 11.762 4.210 -12.207 1.00 96.12 187 PRO A O 1
ATOM 1445 N N . LEU A 1 188 ? 10.799 2.382 -13.038 1.00 97.19 188 LEU A N 1
ATOM 1446 C CA . LEU A 1 188 ? 11.908 1.504 -12.690 1.00 97.19 188 LEU A CA 1
ATOM 1447 C C . LEU A 1 188 ? 12.899 1.460 -13.861 1.00 97.19 188 LEU A C 1
ATOM 1449 O O . LEU A 1 188 ? 12.621 0.861 -14.897 1.00 97.19 188 LEU A O 1
ATOM 1453 N N . HIS A 1 189 ? 14.075 2.057 -13.682 1.00 96.44 189 HIS A N 1
ATOM 1454 C CA . HIS A 1 189 ? 15.181 2.024 -14.646 1.00 96.44 189 HIS A CA 1
ATOM 1455 C C . HIS A 1 189 ? 16.181 0.903 -14.390 1.00 96.44 189 HIS A C 1
ATOM 1457 O O . HIS A 1 189 ? 17.089 0.687 -15.201 1.00 96.44 189 HIS A O 1
ATOM 1463 N N . LEU A 1 190 ? 16.097 0.238 -13.241 1.00 96.00 190 LEU A N 1
ATOM 1464 C CA . LEU A 1 190 ? 16.947 -0.906 -12.931 1.00 96.00 190 LEU A CA 1
ATOM 1465 C C . LEU A 1 190 ? 16.448 -2.151 -13.666 1.00 96.00 190 LEU A C 1
ATOM 1467 O O . LEU A 1 190 ? 15.248 -2.396 -13.741 1.00 96.00 190 LEU A O 1
ATOM 1471 N N . THR A 1 191 ? 17.380 -2.948 -14.184 1.00 96.75 191 THR A N 1
ATOM 1472 C CA . THR A 1 191 ? 17.059 -4.222 -14.830 1.00 96.75 191 THR A CA 1
ATOM 1473 C C . THR A 1 191 ? 16.614 -5.233 -13.768 1.00 96.75 191 THR A C 1
ATOM 1475 O O . THR A 1 191 ? 17.389 -5.491 -12.843 1.00 96.75 191 THR A O 1
ATOM 1478 N N . PRO A 1 192 ? 15.404 -5.813 -13.869 1.00 96.69 192 PRO A N 1
ATOM 1479 C CA . PRO A 1 192 ? 14.985 -6.897 -12.989 1.00 96.69 192 PRO A CA 1
ATOM 1480 C C . PRO A 1 192 ? 15.859 -8.141 -13.176 1.00 96.69 192 PRO A C 1
ATOM 1482 O O . PRO A 1 192 ? 16.363 -8.403 -14.270 1.00 96.69 192 PRO A O 1
ATOM 1485 N N . SER A 1 193 ? 16.014 -8.927 -12.117 1.00 96.81 193 SER A N 1
ATOM 1486 C CA . SER A 1 193 ? 16.663 -10.232 -12.182 1.00 96.81 193 SER A CA 1
ATOM 1487 C C . SER A 1 193 ? 15.826 -11.211 -13.007 1.00 96.81 193 SER A C 1
ATOM 1489 O O . SER A 1 193 ? 14.598 -11.186 -12.968 1.00 96.81 193 SER A O 1
ATOM 1491 N N . SER A 1 194 ? 16.497 -12.102 -13.736 1.00 95.62 194 SER A N 1
ATOM 1492 C CA . SER A 1 194 ? 15.867 -13.207 -14.466 1.00 95.62 194 SER A CA 1
ATOM 1493 C C . SER A 1 194 ? 15.602 -14.437 -13.589 1.00 95.62 194 SER A C 1
ATOM 1495 O O . SER A 1 194 ? 15.103 -15.447 -14.087 1.00 95.62 194 SER A O 1
ATOM 1497 N N . LEU A 1 195 ? 15.960 -14.382 -12.302 1.00 95.38 195 LEU A N 1
ATOM 1498 C CA . LEU A 1 195 ? 15.750 -15.487 -11.373 1.00 95.38 195 LEU A CA 1
ATOM 1499 C C . LEU A 1 195 ? 14.256 -15.656 -11.054 1.00 95.38 195 LEU A C 1
ATOM 1501 O O . LEU A 1 195 ? 13.568 -14.660 -10.811 1.00 95.38 195 LEU A O 1
ATOM 1505 N N . PRO A 1 196 ? 13.744 -16.900 -11.031 1.00 94.12 196 PRO A N 1
ATOM 1506 C CA . PRO A 1 196 ? 12.344 -17.156 -10.730 1.00 94.12 196 PRO A CA 1
ATOM 1507 C C . PRO A 1 196 ? 12.031 -16.786 -9.280 1.00 94.12 196 PRO A C 1
ATOM 1509 O O . PRO A 1 196 ? 12.801 -17.089 -8.366 1.00 94.12 196 PRO A O 1
ATOM 1512 N N . VAL A 1 197 ? 10.876 -16.158 -9.073 1.00 94.50 197 VAL A N 1
ATOM 1513 C CA . VAL A 1 197 ? 10.409 -15.797 -7.733 1.00 94.50 197 VAL A CA 1
ATOM 1514 C C . VAL A 1 197 ? 9.999 -17.069 -6.982 1.00 94.50 197 VAL A C 1
ATOM 1516 O O . VAL A 1 197 ? 9.244 -17.875 -7.534 1.00 94.50 197 VAL A O 1
ATOM 1519 N N . PRO A 1 198 ? 10.480 -17.291 -5.744 1.00 93.94 198 PRO A N 1
ATOM 1520 C CA . PRO A 1 198 ? 10.109 -18.468 -4.978 1.00 93.94 198 PRO A CA 1
ATOM 1521 C C . PRO A 1 198 ? 8.603 -18.489 -4.679 1.00 93.94 198 PRO A C 1
ATOM 1523 O O . PRO A 1 198 ? 7.988 -17.430 -4.502 1.00 93.94 198 PRO A O 1
ATOM 1526 N N . PRO A 1 199 ? 7.995 -19.683 -4.571 1.00 87.44 199 PRO A N 1
ATOM 1527 C CA . PRO A 1 199 ? 6.592 -19.799 -4.206 1.00 87.44 199 PRO A CA 1
ATOM 1528 C C . PRO A 1 199 ? 6.360 -19.133 -2.844 1.00 87.44 199 PRO A C 1
ATOM 1530 O O . PRO A 1 199 ? 7.164 -19.298 -1.926 1.00 87.44 199 PRO A O 1
ATOM 1533 N N . ASN A 1 200 ? 5.250 -18.402 -2.720 1.00 89.81 200 ASN A N 1
ATOM 1534 C CA . ASN A 1 200 ? 4.843 -17.592 -1.557 1.00 89.81 200 ASN A CA 1
ATOM 1535 C C . ASN A 1 200 ? 5.471 -16.194 -1.435 1.00 89.81 200 ASN A C 1
ATOM 1537 O O . ASN A 1 200 ? 5.203 -15.510 -0.448 1.00 89.81 200 ASN A O 1
ATOM 1541 N N . PHE A 1 201 ? 6.252 -15.743 -2.417 1.00 91.94 201 PHE A N 1
ATOM 1542 C CA . PHE A 1 201 ? 6.763 -14.372 -2.443 1.00 91.94 201 PHE A CA 1
ATOM 1543 C C . PHE A 1 201 ? 6.167 -13.579 -3.600 1.00 91.94 201 PHE A C 1
ATOM 1545 O O . PHE A 1 201 ? 5.879 -14.118 -4.666 1.00 91.94 201 PHE A O 1
ATOM 1552 N N . GLU A 1 202 ? 5.972 -12.283 -3.371 1.00 92.81 202 GLU A N 1
ATOM 1553 C CA . GLU A 1 202 ? 5.475 -11.370 -4.395 1.00 92.81 202 GLU A CA 1
ATOM 1554 C C . GLU A 1 202 ? 6.615 -10.940 -5.333 1.00 92.81 202 GLU A C 1
ATOM 1556 O O . GLU A 1 202 ? 7.736 -10.666 -4.898 1.00 92.81 202 GLU A O 1
ATOM 1561 N N . ASP A 1 203 ? 6.316 -10.841 -6.626 1.00 95.00 203 ASP A N 1
ATOM 1562 C CA . ASP A 1 203 ? 7.231 -10.468 -7.712 1.00 95.00 203 ASP A CA 1
ATOM 1563 C C . ASP A 1 203 ? 7.188 -8.966 -8.038 1.00 95.00 203 ASP A C 1
ATOM 1565 O O . ASP A 1 203 ? 7.563 -8.528 -9.125 1.00 95.00 203 ASP A O 1
ATOM 1569 N N . ASN A 1 204 ? 6.723 -8.153 -7.090 1.00 95.94 204 ASN A N 1
ATOM 1570 C CA . ASN A 1 204 ? 6.454 -6.733 -7.285 1.00 95.94 204 ASN A CA 1
ATOM 1571 C C . ASN A 1 204 ? 7.096 -5.857 -6.199 1.00 95.94 204 ASN A C 1
ATOM 1573 O O . ASN A 1 204 ? 6.569 -4.791 -5.892 1.00 95.94 204 ASN A O 1
ATOM 1577 N N . ARG A 1 205 ? 8.216 -6.272 -5.593 1.00 95.56 205 ARG A N 1
ATOM 1578 C CA . ARG A 1 205 ? 8.886 -5.501 -4.529 1.00 95.56 205 ARG A CA 1
ATOM 1579 C C . ARG A 1 205 ? 10.367 -5.260 -4.797 1.00 95.56 205 ARG A C 1
ATOM 1581 O O . ARG A 1 205 ? 11.077 -6.128 -5.302 1.00 95.56 205 ARG A O 1
ATOM 1588 N N . ILE A 1 206 ? 10.853 -4.086 -4.398 1.00 96.50 206 ILE A N 1
ATOM 1589 C CA . ILE A 1 206 ? 12.286 -3.759 -4.345 1.00 96.50 206 ILE A CA 1
ATOM 1590 C C . ILE A 1 206 ? 12.697 -3.343 -2.932 1.00 96.50 206 ILE A C 1
ATOM 1592 O O . ILE A 1 206 ? 11.895 -2.781 -2.182 1.00 96.50 206 ILE A O 1
ATOM 1596 N N . CYS A 1 207 ? 13.954 -3.612 -2.573 1.00 95.69 207 CYS A N 1
ATOM 1597 C CA . CYS A 1 207 ? 14.537 -3.138 -1.319 1.00 95.69 207 CYS A CA 1
ATOM 1598 C C . CYS A 1 207 ? 14.915 -1.647 -1.393 1.00 95.69 207 CYS A C 1
ATOM 1600 O O . CYS A 1 207 ? 15.080 -1.090 -2.483 1.00 95.69 207 CYS A O 1
ATOM 1602 N N . GLY A 1 208 ? 15.114 -1.019 -0.230 1.00 94.12 208 GLY A N 1
ATOM 1603 C CA . GLY A 1 208 ? 15.527 0.386 -0.117 1.00 94.12 208 GLY A CA 1
ATOM 1604 C C . GLY A 1 208 ? 16.802 0.741 -0.895 1.00 94.12 208 GLY A C 1
ATOM 1605 O O . GLY A 1 208 ? 16.844 1.770 -1.557 1.00 94.12 208 GLY A O 1
ATOM 1606 N N . GLU A 1 209 ? 17.802 -0.140 -0.926 1.00 96.19 209 GLU A N 1
ATOM 1607 C CA . GLU A 1 209 ? 19.039 0.087 -1.696 1.00 96.19 209 GLU A CA 1
ATOM 1608 C C . GLU A 1 209 ? 18.787 0.141 -3.213 1.00 96.19 209 GLU A C 1
ATOM 1610 O O . GLU A 1 209 ? 19.386 0.931 -3.945 1.00 96.19 209 GLU A O 1
ATOM 1615 N N . CYS A 1 210 ? 17.876 -0.696 -3.719 1.00 96.88 210 CYS A N 1
ATOM 1616 C CA . CYS A 1 210 ? 17.468 -0.660 -5.122 1.00 96.88 210 CYS A CA 1
ATOM 1617 C C . CYS A 1 210 ? 16.645 0.588 -5.439 1.00 96.88 210 CYS A C 1
ATOM 1619 O O . CYS A 1 210 ? 16.794 1.137 -6.526 1.00 96.88 210 CYS A O 1
ATOM 1621 N N . LEU A 1 211 ? 15.820 1.063 -4.504 1.00 95.56 211 LEU A N 1
ATOM 1622 C CA . LEU A 1 211 ? 15.138 2.349 -4.650 1.00 95.56 211 LEU A CA 1
ATOM 1623 C C . LEU A 1 211 ? 16.156 3.490 -4.798 1.00 95.56 211 LEU A C 1
ATOM 1625 O O . LEU A 1 211 ? 16.041 4.293 -5.721 1.00 95.56 211 LEU A O 1
ATOM 1629 N N . GLU A 1 212 ? 17.166 3.549 -3.928 1.00 96.06 212 GLU A N 1
ATOM 1630 C CA . GLU A 1 212 ? 18.195 4.596 -3.966 1.00 96.06 212 GLU A CA 1
ATOM 1631 C C . GLU A 1 212 ? 18.974 4.578 -5.288 1.00 96.06 212 GLU A C 1
ATOM 1633 O O . GLU A 1 212 ? 19.079 5.611 -5.955 1.00 96.06 212 GLU A O 1
ATOM 1638 N N . ARG A 1 213 ? 19.413 3.396 -5.744 1.00 97.50 213 ARG A N 1
ATOM 1639 C CA . ARG A 1 213 ? 20.061 3.240 -7.061 1.00 97.50 213 ARG A CA 1
ATOM 1640 C C . ARG A 1 213 ? 19.147 3.624 -8.222 1.00 97.50 213 ARG A C 1
ATOM 1642 O O . ARG A 1 213 ? 19.615 4.181 -9.215 1.00 97.50 213 ARG A O 1
ATOM 1649 N N . ASN A 1 214 ? 17.851 3.330 -8.123 1.00 97.06 214 ASN A N 1
ATOM 1650 C CA . ASN A 1 214 ? 16.892 3.727 -9.146 1.00 97.06 214 ASN A CA 1
ATOM 1651 C C . ASN A 1 214 ? 16.765 5.252 -9.221 1.00 97.06 214 ASN A C 1
ATOM 1653 O O . ASN A 1 214 ? 16.846 5.816 -10.308 1.00 97.06 214 ASN A O 1
ATOM 1657 N N . ASN A 1 215 ? 16.641 5.918 -8.072 1.00 95.31 215 ASN A N 1
ATOM 1658 C CA . ASN A 1 215 ? 16.539 7.376 -7.980 1.00 95.31 215 ASN A CA 1
ATOM 1659 C C . ASN A 1 215 ? 17.812 8.085 -8.462 1.00 95.31 215 ASN A C 1
ATOM 1661 O O . ASN A 1 215 ? 17.740 9.143 -9.094 1.00 95.31 215 ASN A O 1
ATOM 1665 N N . GLU A 1 216 ? 18.986 7.503 -8.210 1.00 96.69 216 GLU A N 1
ATOM 1666 C CA . GLU A 1 216 ? 20.238 8.006 -8.771 1.00 96.69 216 GLU A CA 1
ATOM 1667 C C . GLU A 1 216 ? 20.224 7.925 -10.306 1.00 96.69 216 GLU A C 1
ATOM 1669 O O . GLU A 1 216 ? 20.592 8.885 -10.989 1.00 96.69 216 GLU A O 1
ATOM 1674 N N . LYS A 1 217 ? 19.747 6.804 -10.863 1.00 95.88 217 LYS A N 1
ATOM 1675 C CA . LYS A 1 217 ? 19.629 6.617 -12.314 1.00 95.88 217 LYS A CA 1
ATOM 1676 C C . LYS A 1 217 ? 18.604 7.569 -12.941 1.00 95.88 217 LYS A C 1
ATOM 1678 O O . LYS A 1 217 ? 18.930 8.198 -13.944 1.00 95.88 217 LYS A O 1
ATOM 1683 N N . GLU A 1 218 ? 17.436 7.748 -12.324 1.00 93.62 218 GLU A N 1
ATOM 1684 C CA . GLU A 1 218 ? 16.449 8.780 -12.699 1.00 93.62 218 GLU A CA 1
ATOM 1685 C C . GLU A 1 218 ? 17.087 10.172 -12.761 1.00 93.62 218 GLU A C 1
ATOM 1687 O O . GLU A 1 218 ? 16.968 10.887 -13.754 1.00 93.62 218 GLU A O 1
ATOM 1692 N N . SER A 1 219 ? 17.834 10.544 -11.717 1.00 93.50 219 SER A N 1
ATOM 1693 C CA . SER A 1 219 ? 18.470 11.862 -11.616 1.00 93.50 219 SER A CA 1
ATOM 1694 C C . SER A 1 219 ? 19.502 12.102 -12.722 1.00 93.50 219 SER A C 1
ATOM 1696 O O . SER A 1 219 ? 19.659 13.231 -13.188 1.00 93.50 219 SER A O 1
ATOM 1698 N N . ARG A 1 220 ? 20.220 11.056 -13.154 1.00 93.31 220 ARG A N 1
ATOM 1699 C CA . ARG A 1 220 ? 21.174 11.131 -14.273 1.00 93.31 220 ARG A CA 1
ATOM 1700 C C . ARG A 1 220 ? 20.451 11.323 -15.608 1.00 93.31 220 ARG A C 1
ATOM 1702 O O . ARG A 1 220 ? 20.834 12.208 -16.369 1.00 93.31 220 ARG A O 1
ATOM 1709 N N . LEU A 1 221 ? 19.374 10.572 -15.843 1.00 91.31 221 LEU A N 1
ATOM 1710 C CA . LEU A 1 221 ? 18.560 10.680 -17.060 1.00 91.31 221 LEU A CA 1
ATOM 1711 C C . LEU A 1 221 ? 17.853 12.041 -17.163 1.00 91.31 221 LEU A C 1
ATOM 1713 O O . LEU A 1 221 ? 17.800 12.633 -18.240 1.00 91.31 221 LEU A O 1
ATOM 1717 N N . GLY A 1 222 ? 17.378 12.584 -16.039 1.00 86.94 222 GLY A N 1
ATOM 1718 C CA . GLY A 1 222 ? 16.790 13.924 -15.987 1.00 86.94 222 GLY A CA 1
ATOM 1719 C C . GLY A 1 222 ? 17.777 15.021 -16.401 1.00 86.94 222 GLY A C 1
ATOM 1720 O O . GLY A 1 222 ? 17.430 15.895 -17.193 1.00 86.94 222 GLY A O 1
ATOM 1721 N N . LYS A 1 223 ? 19.031 14.953 -15.934 1.00 78.06 223 LYS A N 1
ATOM 1722 C CA . LYS A 1 223 ? 20.077 15.939 -16.270 1.00 78.06 223 LYS A CA 1
ATOM 1723 C C . LYS A 1 223 ? 20.515 15.879 -17.732 1.00 78.06 223 LYS A C 1
ATOM 1725 O O . LYS A 1 223 ? 20.813 16.914 -18.321 1.00 78.06 223 LYS A O 1
ATOM 1730 N N . GLU A 1 224 ? 20.544 14.690 -18.326 1.00 74.38 224 GLU A N 1
ATOM 1731 C CA . GLU A 1 224 ? 20.947 14.513 -19.725 1.00 74.38 224 GLU A CA 1
ATOM 1732 C C . GLU A 1 224 ? 19.965 15.185 -20.698 1.00 74.38 224 GLU A C 1
ATOM 1734 O O . GLU A 1 224 ? 20.381 15.738 -21.712 1.00 74.38 224 GLU A O 1
ATOM 1739 N N . SER A 1 225 ? 18.679 15.247 -20.334 1.00 66.88 225 SER A N 1
ATOM 1740 C CA . SER A 1 225 ? 17.652 15.930 -21.130 1.00 66.88 225 SER A CA 1
ATOM 1741 C C . SER A 1 225 ? 17.781 17.460 -21.155 1.00 66.88 225 SER A C 1
ATOM 1743 O O . SER A 1 225 ? 17.343 18.086 -22.115 1.00 66.88 225 SER A O 1
ATOM 1745 N N . VAL A 1 226 ? 18.408 18.063 -20.137 1.00 62.81 226 VAL A N 1
ATOM 1746 C CA . VAL A 1 226 ? 18.585 19.524 -20.030 1.00 62.81 226 VAL A CA 1
ATOM 1747 C C . VAL A 1 226 ? 19.841 19.996 -20.768 1.00 62.81 226 VAL A C 1
ATOM 1749 O O . VAL A 1 226 ? 19.853 21.080 -21.338 1.00 62.81 226 VAL A O 1
ATOM 1752 N N . ASN A 1 227 ? 20.891 19.172 -20.818 1.00 57.94 227 ASN A N 1
ATOM 1753 C CA . ASN A 1 227 ? 22.176 19.564 -21.408 1.00 57.94 227 ASN A CA 1
ATOM 1754 C C . ASN A 1 227 ? 22.261 19.368 -22.934 1.00 57.94 227 ASN A C 1
ATOM 1756 O O . ASN A 1 227 ? 23.231 19.812 -23.544 1.00 57.94 227 ASN A O 1
ATOM 1760 N N . GLN A 1 228 ? 21.281 18.715 -23.568 1.00 54.53 228 GLN A N 1
ATOM 1761 C CA . GLN A 1 228 ? 21.271 18.545 -25.028 1.00 54.53 228 GLN A CA 1
ATOM 1762 C C . GLN A 1 228 ? 20.758 19.773 -25.804 1.00 54.53 228 GLN A C 1
ATOM 1764 O O . GLN A 1 228 ? 20.917 19.797 -27.022 1.00 54.53 228 GLN A O 1
ATOM 1769 N N . ASP A 1 229 ? 20.212 20.801 -25.142 1.00 51.88 229 ASP A N 1
ATOM 1770 C CA . ASP A 1 229 ? 19.747 22.035 -25.811 1.00 51.88 229 ASP A CA 1
ATOM 1771 C C . ASP A 1 229 ? 20.832 23.135 -25.915 1.00 51.88 229 ASP A C 1
ATOM 1773 O O . ASP A 1 229 ? 20.707 24.059 -26.714 1.00 51.88 229 ASP A O 1
ATOM 1777 N N . GLU A 1 230 ? 21.941 23.028 -25.175 1.00 57.25 230 GLU A N 1
ATOM 1778 C CA . GLU A 1 230 ? 22.988 24.073 -25.105 1.00 57.25 230 GLU A CA 1
ATOM 1779 C C . GLU A 1 230 ? 24.100 23.933 -26.168 1.00 57.25 230 GLU A C 1
ATOM 1781 O O . GLU A 1 230 ? 24.997 24.768 -26.243 1.00 57.25 230 GLU A O 1
ATOM 1786 N N . ASN A 1 231 ? 24.056 22.905 -27.024 1.00 51.53 231 ASN A N 1
ATOM 1787 C CA . ASN A 1 231 ? 25.060 22.673 -28.079 1.00 51.53 231 ASN A CA 1
ATOM 1788 C C . ASN A 1 231 ? 24.549 22.973 -29.502 1.00 51.53 231 ASN A C 1
ATOM 1790 O O . ASN A 1 231 ? 25.086 22.462 -30.488 1.00 51.53 231 ASN A O 1
ATOM 1794 N N . CYS A 1 232 ? 23.534 23.829 -29.636 1.00 49.38 232 CYS A N 1
ATOM 1795 C CA . CYS A 1 232 ? 23.264 24.486 -30.912 1.00 49.38 232 CYS A CA 1
ATOM 1796 C C . CYS A 1 232 ? 24.226 25.678 -31.074 1.00 49.38 232 CYS A C 1
ATOM 1798 O O . CYS A 1 232 ? 24.209 26.583 -30.239 1.00 49.38 232 CYS A O 1
ATOM 1800 N N . PRO A 1 233 ? 25.062 25.723 -32.130 1.00 52.72 233 PRO A N 1
ATOM 1801 C CA . PRO A 1 233 ? 25.956 26.852 -32.349 1.00 52.72 233 PRO A CA 1
ATOM 1802 C C . PRO A 1 233 ? 25.143 28.150 -32.493 1.00 52.72 233 PRO A C 1
ATOM 1804 O O . PRO A 1 233 ? 24.085 28.135 -33.137 1.00 52.72 233 PRO A O 1
ATOM 1807 N N . PRO A 1 234 ? 25.619 29.280 -31.937 1.00 47.16 234 PRO A N 1
ATOM 1808 C CA . PRO A 1 234 ? 24.944 30.560 -32.074 1.00 47.16 234 PRO A CA 1
ATOM 1809 C C . PRO A 1 234 ? 24.960 30.954 -33.550 1.00 47.16 234 PRO A C 1
ATOM 1811 O O . PRO A 1 234 ? 25.971 31.399 -34.088 1.00 47.16 234 PRO A O 1
ATOM 1814 N N . THR A 1 235 ? 23.832 30.758 -34.232 1.00 50.31 235 THR A N 1
ATOM 1815 C CA . THR A 1 235 ? 23.646 31.288 -35.580 1.00 50.31 235 THR A CA 1
ATOM 1816 C C . THR A 1 235 ? 23.371 32.774 -35.431 1.00 50.31 235 THR A C 1
ATOM 1818 O O . THR A 1 235 ? 22.275 33.207 -35.077 1.00 50.31 235 THR A O 1
ATOM 1821 N N . THR A 1 236 ? 24.420 33.559 -35.630 1.00 57.28 236 THR A N 1
ATOM 1822 C CA . THR A 1 236 ? 24.372 35.011 -35.685 1.00 57.28 236 THR A CA 1
ATOM 1823 C C . THR A 1 236 ? 23.494 35.457 -36.859 1.00 57.28 236 THR A C 1
ATOM 1825 O O . THR A 1 236 ? 23.622 34.942 -37.966 1.00 57.28 236 THR A O 1
ATOM 1828 N N . HIS A 1 237 ? 22.692 36.492 -36.600 1.00 48.84 237 HIS A N 1
ATOM 1829 C CA . HIS A 1 237 ? 21.953 37.357 -37.532 1.00 48.84 237 HIS A CA 1
ATOM 1830 C C . HIS A 1 237 ? 20.494 37.003 -37.857 1.00 48.84 237 HIS A C 1
ATOM 1832 O O . HIS A 1 237 ? 20.181 36.015 -38.506 1.00 48.84 237 HIS A O 1
ATOM 1838 N N . GLY A 1 238 ? 19.617 37.961 -37.526 1.00 42.03 238 GLY A N 1
ATOM 1839 C CA . GLY A 1 238 ? 18.368 38.188 -38.250 1.00 42.03 238 GLY A CA 1
ATOM 1840 C C . GLY A 1 238 ? 17.143 38.352 -37.361 1.00 42.03 238 GLY A C 1
ATOM 1841 O O . GLY A 1 238 ? 16.426 37.397 -37.098 1.00 42.03 238 GLY A O 1
ATOM 1842 N N . LYS A 1 239 ? 16.845 39.595 -36.960 1.00 55.34 239 LYS A N 1
ATOM 1843 C CA . LYS A 1 239 ? 15.485 39.998 -36.573 1.00 55.34 239 LYS A CA 1
ATOM 1844 C C . LYS A 1 239 ? 14.513 39.560 -37.672 1.00 55.34 239 LYS A C 1
ATOM 1846 O O . LYS A 1 239 ? 14.647 40.045 -38.789 1.00 55.34 239 LYS A O 1
ATOM 1851 N N . THR A 1 240 ? 13.525 38.729 -37.352 1.00 48.59 240 THR A N 1
ATOM 1852 C CA . THR A 1 240 ? 12.079 38.978 -37.539 1.00 48.59 240 THR A CA 1
ATOM 1853 C C . THR A 1 240 ? 11.272 37.682 -37.425 1.00 48.59 240 THR A C 1
ATOM 1855 O O . THR A 1 240 ? 11.690 36.623 -37.874 1.00 48.59 240 THR A O 1
ATOM 1858 N N . SER A 1 241 ? 10.069 37.840 -36.869 1.00 42.72 241 SER A N 1
ATOM 1859 C CA . SER A 1 241 ? 8.906 36.957 -37.014 1.00 42.72 241 SER A CA 1
ATOM 1860 C C . SER A 1 241 ? 8.837 35.724 -36.112 1.00 42.72 241 SER A C 1
ATOM 1862 O O . SER A 1 241 ? 9.350 34.646 -36.392 1.00 42.72 241 SER A O 1
ATOM 1864 N N . SER A 1 242 ? 8.040 35.899 -35.058 1.00 55.78 242 SER A N 1
ATOM 1865 C CA . SER A 1 242 ? 7.260 34.860 -34.401 1.00 55.78 242 SER A CA 1
ATOM 1866 C C . SER A 1 242 ? 6.540 33.981 -35.429 1.00 55.78 242 SER A C 1
ATOM 1868 O O . SER A 1 242 ? 5.514 34.372 -35.986 1.00 55.78 242 SER A O 1
ATOM 1870 N N . VAL A 1 243 ? 7.045 32.774 -35.647 1.00 44.53 243 VAL A N 1
ATOM 1871 C CA . VAL A 1 243 ? 6.251 31.676 -36.190 1.00 44.53 243 VAL A CA 1
ATOM 1872 C C . VAL A 1 243 ? 6.483 30.491 -35.276 1.00 44.53 243 VAL A C 1
ATOM 1874 O O . VAL A 1 243 ? 7.585 29.964 -35.160 1.00 44.53 243 VAL A O 1
ATOM 1877 N N . SER A 1 244 ? 5.413 30.114 -34.589 1.00 51.62 244 SER A N 1
ATOM 1878 C CA . SER A 1 244 ? 5.257 28.851 -33.890 1.00 51.62 244 SER A CA 1
ATOM 1879 C C . SER A 1 244 ? 5.690 27.702 -34.799 1.00 51.62 244 SER A C 1
ATOM 1881 O O . SER A 1 244 ? 4.948 27.294 -35.695 1.00 51.62 244 SER A O 1
ATOM 1883 N N . ILE A 1 245 ? 6.882 27.158 -34.549 1.00 40.62 245 ILE A N 1
ATOM 1884 C CA . ILE A 1 245 ? 7.303 25.873 -35.100 1.00 40.62 245 ILE A CA 1
ATOM 1885 C C . ILE A 1 245 ? 6.528 24.805 -34.328 1.00 40.62 245 ILE A C 1
ATOM 1887 O O . ILE A 1 245 ? 7.013 24.176 -33.388 1.00 40.62 245 ILE A O 1
ATOM 1891 N N . CYS A 1 246 ? 5.277 24.596 -34.736 1.00 40.66 246 CYS A N 1
ATOM 1892 C CA . CYS A 1 246 ? 4.668 23.284 -34.642 1.00 40.66 246 CYS A CA 1
ATOM 1893 C C . CYS A 1 246 ? 5.661 22.330 -35.306 1.00 40.66 246 CYS A C 1
ATOM 1895 O O . CYS A 1 246 ? 5.875 22.413 -36.516 1.00 40.66 246 CYS A O 1
ATOM 1897 N N . ARG A 1 247 ? 6.318 21.478 -34.510 1.00 44.09 247 ARG A N 1
ATOM 1898 C CA . ARG A 1 247 ? 7.156 20.393 -35.019 1.00 44.09 247 ARG A CA 1
ATOM 1899 C C . ARG A 1 247 ? 6.284 19.557 -35.945 1.00 44.09 247 ARG A C 1
ATOM 1901 O O . ARG A 1 247 ? 5.496 18.722 -35.504 1.00 44.09 247 ARG A O 1
ATOM 1908 N N . ASN A 1 248 ? 6.407 19.835 -37.237 1.00 40.72 248 ASN A N 1
ATOM 1909 C CA . ASN A 1 248 ? 5.885 19.009 -38.296 1.00 40.72 248 ASN A CA 1
ATOM 1910 C C . ASN A 1 248 ? 6.586 17.665 -38.103 1.00 40.72 248 ASN A C 1
ATOM 1912 O O . ASN A 1 248 ? 7.780 17.530 -38.372 1.00 40.72 248 ASN A O 1
ATOM 1916 N N . ARG A 1 249 ? 5.857 16.689 -37.547 1.00 52.75 249 ARG A N 1
ATOM 1917 C CA . ARG A 1 249 ? 6.177 15.271 -37.689 1.00 52.75 249 ARG A CA 1
ATOM 1918 C C . ARG A 1 249 ? 6.176 15.019 -39.189 1.00 52.75 249 ARG A C 1
ATOM 1920 O O . ARG A 1 249 ? 5.155 14.653 -39.768 1.00 52.75 249 ARG A O 1
ATOM 1927 N N . ASN A 1 250 ? 7.318 15.262 -39.823 1.00 45.75 250 ASN A N 1
ATOM 1928 C CA . ASN A 1 250 ? 7.618 14.685 -41.111 1.00 45.75 250 ASN A CA 1
ATOM 1929 C C . ASN A 1 250 ? 7.417 13.196 -40.909 1.00 45.75 250 ASN A C 1
ATOM 1931 O O . ASN A 1 250 ? 8.126 12.575 -40.120 1.00 45.75 250 ASN A O 1
ATOM 1935 N N . LYS A 1 251 ? 6.342 12.709 -41.533 1.00 52.38 251 LYS A N 1
ATOM 1936 C CA . LYS A 1 251 ? 5.984 11.314 -41.732 1.00 52.38 251 LYS A CA 1
ATOM 1937 C C . LYS A 1 251 ? 7.277 10.515 -41.850 1.00 52.38 251 LYS A C 1
ATOM 1939 O O . LYS A 1 251 ? 7.858 10.452 -42.932 1.00 52.38 251 LYS A O 1
ATOM 1944 N N . SER A 1 252 ? 7.730 9.927 -40.743 1.00 50.47 252 SER A N 1
ATOM 1945 C CA . SER A 1 252 ? 8.622 8.789 -40.822 1.00 50.47 252 SER A CA 1
ATOM 1946 C C . SER A 1 252 ? 7.855 7.805 -41.685 1.00 50.47 252 SER A C 1
ATOM 1948 O O . SER A 1 252 ? 6.685 7.504 -41.416 1.00 50.47 252 SER A O 1
ATOM 1950 N N . GLY A 1 253 ? 8.460 7.467 -42.825 1.00 48.91 253 GLY A N 1
ATOM 1951 C CA . GLY A 1 253 ? 7.897 6.528 -43.775 1.00 48.91 253 GLY A CA 1
ATOM 1952 C C . GLY A 1 253 ? 7.310 5.372 -42.990 1.00 48.91 253 GLY A C 1
ATOM 1953 O O . GLY A 1 253 ? 7.950 4.886 -42.060 1.00 48.91 253 GLY A O 1
ATOM 1954 N N . LYS A 1 254 ? 6.052 5.051 -43.301 1.00 51.69 254 LYS A N 1
ATOM 1955 C CA . LYS A 1 254 ? 5.279 3.975 -42.694 1.00 51.69 254 LYS A CA 1
ATOM 1956 C C . LYS A 1 254 ? 6.204 2.778 -42.490 1.00 51.69 254 LYS A C 1
ATOM 1958 O O . LYS A 1 254 ? 6.433 2.013 -43.420 1.00 51.69 254 LYS A O 1
ATOM 1963 N N . PHE A 1 255 ? 6.723 2.615 -41.279 1.00 45.09 255 PHE A N 1
ATOM 1964 C CA . PHE A 1 255 ? 7.257 1.346 -40.833 1.00 45.09 255 PHE A CA 1
ATOM 1965 C C . PHE A 1 255 ? 6.005 0.512 -40.571 1.00 45.09 255 PHE A C 1
ATOM 1967 O O . PHE A 1 255 ? 5.549 0.370 -39.445 1.00 45.09 255 PHE A O 1
ATOM 1974 N N . GLN A 1 256 ? 5.343 0.098 -41.652 1.00 53.94 256 GLN A N 1
ATOM 1975 C CA . GLN A 1 256 ? 4.561 -1.117 -41.617 1.00 53.94 256 GLN A CA 1
ATOM 1976 C C . GLN A 1 256 ? 5.631 -2.199 -41.660 1.00 53.94 256 GLN A C 1
ATOM 1978 O O . GLN A 1 256 ? 6.323 -2.292 -42.680 1.00 53.94 256 GLN A O 1
ATOM 1983 N N . PRO A 1 257 ? 5.851 -2.950 -40.565 1.00 58.22 257 PRO A N 1
ATOM 1984 C CA . PRO A 1 257 ? 6.608 -4.185 -40.656 1.00 58.22 257 PRO A CA 1
ATOM 1985 C C . PRO A 1 257 ? 6.038 -4.930 -41.857 1.00 58.22 257 PRO A C 1
ATOM 1987 O O . PRO A 1 257 ? 4.824 -5.114 -41.947 1.00 58.22 257 PRO A O 1
ATOM 1990 N N . ARG A 1 258 ? 6.880 -5.212 -42.852 1.00 65.12 258 ARG A N 1
ATOM 1991 C CA . ARG A 1 258 ? 6.446 -5.920 -44.050 1.00 65.12 258 ARG A CA 1
ATOM 1992 C C . ARG A 1 258 ? 6.110 -7.328 -43.578 1.00 65.12 258 ARG A C 1
ATOM 1994 O O . ARG A 1 258 ? 7.017 -8.131 -43.387 1.00 65.12 258 ARG A O 1
ATOM 2001 N N . GLU A 1 259 ? 4.837 -7.555 -43.263 1.00 70.25 259 GLU A N 1
ATOM 2002 C CA . GLU A 1 259 ? 4.349 -8.847 -42.797 1.00 70.25 259 GLU A CA 1
ATOM 2003 C C . GLU A 1 259 ? 4.754 -9.893 -43.829 1.00 70.25 259 GLU A C 1
ATOM 2005 O O . GLU A 1 259 ? 4.560 -9.703 -45.033 1.00 70.25 259 GLU A O 1
ATOM 2010 N N . ASP A 1 260 ? 5.391 -10.963 -43.358 1.00 84.75 260 ASP A N 1
ATOM 2011 C CA . ASP A 1 260 ? 5.758 -12.078 -44.213 1.00 84.75 260 ASP A CA 1
ATOM 2012 C C . ASP A 1 260 ? 4.469 -12.631 -44.855 1.00 84.75 260 ASP A C 1
ATOM 2014 O O . ASP A 1 260 ? 3.581 -13.093 -44.129 1.00 84.75 260 ASP A O 1
ATOM 2018 N N . PRO A 1 261 ? 4.331 -12.608 -46.197 1.00 86.25 261 PRO A N 1
ATOM 2019 C CA . PRO A 1 261 ? 3.145 -13.121 -46.875 1.00 86.25 261 PRO A CA 1
ATOM 2020 C C . PRO A 1 261 ? 2.850 -14.585 -46.529 1.00 86.25 261 PRO A C 1
ATOM 2022 O O . PRO A 1 261 ? 1.702 -15.020 -46.608 1.00 86.25 261 PRO A O 1
ATOM 2025 N N . ALA A 1 262 ? 3.870 -15.364 -46.155 1.00 85.38 262 ALA A N 1
ATOM 2026 C CA . ALA A 1 262 ? 3.684 -16.734 -45.697 1.00 85.38 262 ALA A CA 1
ATOM 2027 C C . ALA A 1 262 ? 3.025 -16.795 -44.312 1.00 85.38 262 ALA A C 1
ATOM 2029 O O . ALA A 1 262 ? 2.149 -17.634 -44.094 1.00 85.38 262 ALA A O 1
ATOM 2030 N N . TYR A 1 263 ? 3.393 -15.889 -43.405 1.00 84.25 263 TYR A N 1
ATOM 2031 C CA . TYR A 1 263 ? 2.778 -15.783 -42.086 1.00 84.25 263 TYR A CA 1
ATOM 2032 C C . TYR A 1 263 ? 1.312 -15.349 -42.188 1.00 84.25 263 TYR A C 1
ATOM 2034 O O . TYR A 1 263 ? 0.453 -16.001 -41.598 1.00 84.25 263 TYR A O 1
ATOM 2042 N N . ALA A 1 264 ? 1.013 -14.331 -43.002 1.00 81.62 264 ALA A N 1
ATOM 2043 C CA . ALA A 1 264 ? -0.357 -13.860 -43.217 1.00 81.62 264 ALA A CA 1
ATOM 2044 C C . ALA A 1 264 ? -1.278 -14.984 -43.727 1.00 81.62 264 ALA A C 1
ATOM 2046 O O . ALA A 1 264 ? -2.317 -15.249 -43.127 1.00 81.62 264 ALA A O 1
ATOM 2047 N N . ARG A 1 265 ? -0.839 -15.746 -44.744 1.00 89.94 265 ARG A N 1
ATOM 2048 C CA . ARG A 1 265 ? -1.596 -16.908 -45.251 1.00 89.94 265 ARG A CA 1
ATOM 2049 C C . ARG A 1 265 ? -1.856 -17.966 -44.179 1.00 89.94 265 ARG A C 1
ATOM 2051 O O . ARG A 1 265 ? -2.935 -18.546 -44.148 1.00 89.94 265 ARG A O 1
ATOM 2058 N N . LYS A 1 266 ? -0.879 -18.221 -43.306 1.00 90.44 266 LYS A N 1
ATOM 2059 C CA . LYS A 1 266 ? -1.015 -19.201 -42.221 1.00 90.44 266 LYS A CA 1
ATOM 2060 C C . LYS A 1 266 ? -2.019 -18.739 -41.163 1.00 90.44 266 LYS A C 1
ATOM 2062 O O . LYS A 1 266 ? -2.788 -19.552 -40.661 1.00 90.44 266 LYS A O 1
ATOM 2067 N N . VAL A 1 267 ? -2.024 -17.448 -40.833 1.00 87.19 267 VAL A N 1
ATOM 2068 C CA . VAL A 1 267 ? -3.014 -16.863 -39.917 1.00 87.19 267 VAL A CA 1
ATOM 2069 C C . VAL A 1 267 ? -4.415 -16.961 -40.518 1.00 87.19 267 VAL A C 1
ATOM 2071 O O . VAL A 1 267 ? -5.323 -17.436 -39.839 1.00 87.19 267 VAL A O 1
ATOM 2074 N N . ASP A 1 268 ? -4.582 -16.607 -41.793 1.00 91.06 268 ASP A N 1
ATOM 2075 C CA . ASP A 1 268 ? -5.871 -16.708 -42.488 1.00 91.06 268 ASP A CA 1
ATOM 2076 C C . ASP A 1 268 ? -6.394 -18.152 -42.540 1.00 91.06 268 ASP A C 1
ATOM 2078 O O . ASP A 1 268 ? -7.584 -18.396 -42.333 1.00 91.06 268 ASP A O 1
ATOM 2082 N N . GLU A 1 269 ? -5.511 -19.132 -42.755 1.00 93.62 269 GLU A N 1
ATOM 2083 C CA . GLU A 1 269 ? -5.867 -20.552 -42.730 1.00 93.62 269 GLU A CA 1
ATOM 2084 C C . GLU A 1 269 ? -6.370 -20.993 -41.346 1.00 93.62 269 GLU A C 1
ATOM 2086 O O . GLU A 1 269 ? -7.425 -21.624 -41.246 1.00 93.62 269 GLU A O 1
ATOM 2091 N N . ILE A 1 270 ? -5.668 -20.611 -40.274 1.00 90.25 270 ILE A N 1
ATOM 2092 C CA . ILE A 1 270 ? -6.060 -20.919 -38.889 1.00 90.25 270 ILE A CA 1
ATOM 2093 C C . ILE A 1 270 ? -7.407 -20.269 -38.551 1.00 90.25 270 ILE A C 1
ATOM 2095 O O . ILE A 1 270 ? -8.286 -20.920 -37.983 1.00 90.25 270 ILE A O 1
ATOM 2099 N N . LEU A 1 271 ? -7.603 -19.004 -38.930 1.00 89.31 271 LEU A N 1
ATOM 2100 C CA . LEU A 1 271 ? -8.872 -18.301 -38.730 1.00 89.31 271 LEU A CA 1
ATOM 2101 C C . LEU A 1 271 ? -10.016 -18.966 -39.509 1.00 89.31 271 LEU A C 1
ATOM 2103 O O . LEU A 1 271 ? -11.123 -19.098 -38.986 1.00 89.31 271 LEU A O 1
ATOM 2107 N N . GLY A 1 272 ? -9.749 -19.454 -40.723 1.00 93.69 272 GLY A N 1
ATOM 2108 C CA . GLY A 1 272 ? -10.707 -20.228 -41.511 1.00 93.69 272 GLY A CA 1
ATOM 2109 C C . GLY A 1 272 ? -11.072 -21.571 -40.870 1.00 93.69 272 GLY A C 1
ATOM 2110 O O . GLY A 1 272 ? -12.238 -21.968 -40.900 1.00 93.69 272 GLY A O 1
ATOM 2111 N N . GLN A 1 273 ? -10.105 -22.258 -40.260 1.00 92.56 273 GLN A N 1
ATOM 2112 C CA . GLN A 1 273 ? -10.337 -23.507 -39.527 1.00 92.56 273 GLN A CA 1
ATOM 2113 C C . GLN A 1 273 ? -11.143 -23.278 -38.236 1.00 92.56 273 GLN A C 1
ATOM 2115 O O . GLN A 1 273 ? -12.056 -24.055 -37.946 1.00 92.56 273 GLN A O 1
ATOM 2120 N N .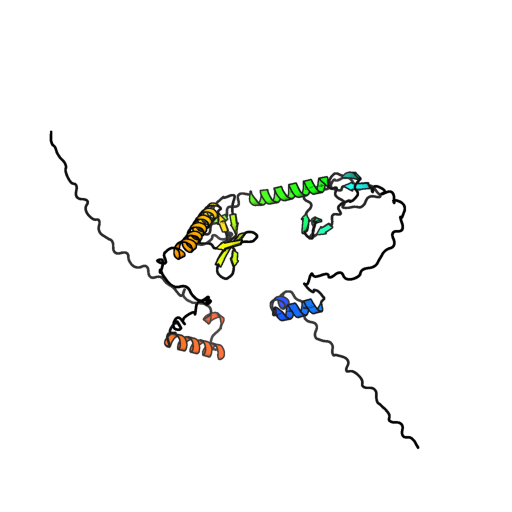 LEU A 1 274 ? -10.880 -22.183 -37.512 1.00 89.06 274 LEU A N 1
ATOM 2121 C CA . LEU A 1 274 ? -11.664 -21.760 -36.344 1.00 89.06 274 LEU A CA 1
ATOM 2122 C C . LEU A 1 274 ? -13.112 -21.426 -36.720 1.00 89.06 274 LEU A C 1
ATOM 2124 O O . LEU A 1 274 ? -14.042 -21.898 -36.072 1.00 89.06 274 LEU A O 1
ATOM 2128 N N . ALA A 1 275 ? -13.323 -20.672 -37.802 1.00 90.12 275 ALA A N 1
ATOM 2129 C CA . ALA A 1 275 ? -14.664 -20.309 -38.267 1.00 90.12 275 ALA A CA 1
ATOM 2130 C C . ALA A 1 275 ? -15.503 -21.529 -38.691 1.00 90.12 275 ALA A C 1
ATOM 2132 O O . ALA A 1 275 ? -16.726 -21.513 -38.571 1.00 90.12 275 ALA A O 1
ATOM 2133 N N . LYS A 1 276 ? -14.849 -22.596 -39.164 1.00 93.62 276 LYS A N 1
ATOM 2134 C CA . LYS A 1 276 ? -15.487 -23.876 -39.510 1.00 93.62 276 LYS A CA 1
ATOM 2135 C C . LYS A 1 276 ? -15.655 -24.817 -38.310 1.00 93.62 276 LYS A C 1
ATOM 2137 O O . LYS A 1 276 ? -16.184 -25.910 -38.490 1.00 93.62 276 LYS A O 1
ATOM 2142 N N . GLY A 1 277 ? -15.184 -24.434 -37.120 1.00 91.69 277 GLY A N 1
ATOM 2143 C CA . GLY A 1 277 ? -15.196 -25.280 -35.923 1.00 91.69 277 GLY A CA 1
ATOM 2144 C C . GLY A 1 277 ? -14.303 -26.522 -36.030 1.00 91.69 277 GLY A C 1
ATOM 2145 O O . GLY A 1 277 ? -14.518 -27.487 -35.306 1.00 91.69 277 GLY A O 1
ATOM 2146 N N . GLN A 1 278 ? -13.329 -26.531 -36.948 1.00 89.81 278 GLN A N 1
ATOM 2147 C CA . GLN A 1 278 ? -12.420 -27.668 -37.150 1.00 89.81 278 GLN A CA 1
ATOM 2148 C C . GLN A 1 278 ? -11.262 -27.687 -36.151 1.00 89.81 278 GLN A C 1
ATOM 2150 O O . GLN A 1 278 ? -10.628 -28.724 -35.972 1.00 89.81 278 GLN A O 1
ATOM 2155 N N . VAL A 1 279 ? -10.972 -26.548 -35.523 1.00 84.69 279 VAL A N 1
ATOM 2156 C CA . VAL A 1 279 ? -9.896 -26.405 -34.546 1.00 84.69 279 VAL A CA 1
ATOM 2157 C C . VAL A 1 279 ? -10.450 -25.752 -33.289 1.00 84.69 279 VAL A C 1
ATOM 2159 O O . VAL A 1 279 ? -11.205 -24.785 -33.363 1.00 84.69 279 VAL A O 1
ATOM 2162 N N . ASP A 1 280 ? -10.065 -26.297 -32.139 1.00 83.62 280 ASP A N 1
ATOM 2163 C CA . ASP A 1 280 ? -10.400 -25.750 -30.831 1.00 83.62 280 ASP A CA 1
ATOM 2164 C C . ASP A 1 280 ? -9.606 -24.459 -30.573 1.00 83.62 280 ASP A C 1
ATOM 2166 O O . ASP A 1 280 ? -8.376 -24.427 -30.697 1.00 83.62 280 ASP A O 1
ATOM 2170 N N . SER A 1 281 ? -10.310 -23.389 -30.196 1.00 78.94 281 SER A N 1
ATOM 2171 C CA . SER A 1 281 ? -9.715 -22.096 -29.850 1.00 78.94 281 SER A CA 1
ATOM 2172 C C . SER A 1 281 ? -8.666 -22.190 -28.743 1.00 78.94 281 SER A C 1
ATOM 2174 O O . SER A 1 281 ? -7.699 -21.425 -28.764 1.00 78.94 281 SER A O 1
ATOM 2176 N N . GLU A 1 282 ? -8.799 -23.143 -27.816 1.00 76.44 282 GLU A N 1
ATOM 2177 C CA . GLU A 1 282 ? -7.818 -23.315 -26.741 1.00 76.44 282 GLU A CA 1
ATOM 2178 C C . GLU A 1 282 ? -6.494 -23.899 -27.247 1.00 76.44 282 GLU A C 1
ATOM 2180 O O . GLU A 1 282 ? -5.430 -23.524 -26.755 1.00 76.44 282 GLU A O 1
ATOM 2185 N N . GLN A 1 283 ? -6.517 -24.743 -28.284 1.00 71.75 283 GLN A N 1
ATOM 2186 C CA . GLN A 1 283 ? -5.290 -25.309 -28.858 1.00 71.75 283 GLN A CA 1
ATOM 2187 C C . GLN A 1 283 ? -4.499 -24.306 -29.704 1.00 71.75 283 GLN A C 1
ATOM 2189 O O . GLN A 1 283 ? -3.278 -24.425 -29.797 1.00 71.75 283 GLN A O 1
ATOM 2194 N N . VAL A 1 284 ? -5.164 -23.320 -30.316 1.00 70.94 284 VAL A N 1
ATOM 2195 C CA . VAL A 1 284 ? -4.508 -22.283 -31.141 1.00 70.94 284 VAL A CA 1
ATOM 2196 C C . VAL A 1 284 ? -3.792 -21.247 -30.276 1.00 70.94 284 VAL A C 1
ATOM 2198 O O . VAL A 1 284 ? -2.743 -20.734 -30.663 1.00 70.94 284 VAL A O 1
ATOM 2201 N N . LEU A 1 285 ? -4.344 -20.944 -29.100 1.00 68.94 285 LEU A N 1
ATOM 2202 C CA . LEU A 1 285 ? -3.824 -19.911 -28.203 1.00 68.94 285 LEU A CA 1
ATOM 2203 C C . LEU A 1 285 ? -2.742 -20.413 -27.242 1.00 68.94 285 LEU A C 1
ATOM 2205 O O . LEU A 1 285 ? -2.140 -19.600 -26.542 1.00 68.94 285 LEU A O 1
ATOM 2209 N N . GLN A 1 286 ? -2.457 -21.717 -27.218 1.00 61.53 286 GLN A N 1
ATOM 2210 C CA . GLN A 1 286 ? -1.332 -22.267 -26.469 1.00 61.53 286 GLN A CA 1
ATOM 2211 C C . GLN A 1 286 ? -0.084 -22.344 -27.362 1.00 61.53 286 GLN A C 1
ATOM 2213 O O . GLN A 1 286 ? 0.038 -23.265 -28.177 1.00 61.53 286 GLN A O 1
ATOM 2218 N N . PRO A 1 287 ? 0.877 -21.408 -27.243 1.00 51.09 287 PRO A N 1
ATOM 2219 C CA . PRO A 1 287 ? 2.129 -21.517 -27.975 1.00 51.09 287 PRO A CA 1
ATOM 2220 C C . PRO A 1 287 ? 2.881 -22.767 -27.502 1.00 51.09 287 PRO A C 1
ATOM 2222 O O . PRO A 1 287 ? 3.391 -22.816 -26.386 1.00 51.09 287 PRO A O 1
ATOM 2225 N N . LYS A 1 288 ? 2.978 -23.787 -28.366 1.00 55.25 288 LYS A N 1
ATOM 2226 C CA . LYS A 1 288 ? 3.727 -25.027 -28.079 1.00 55.25 288 LYS A CA 1
ATOM 2227 C C . LYS A 1 288 ? 5.236 -24.798 -27.894 1.00 55.25 288 LYS A C 1
ATOM 2229 O O . LYS A 1 288 ? 5.922 -25.687 -27.402 1.00 55.25 288 LYS A O 1
ATOM 2234 N N . CYS A 1 289 ? 5.756 -23.621 -28.255 1.00 50.94 289 CYS A N 1
ATOM 2235 C CA . CYS A 1 289 ? 7.132 -23.202 -27.993 1.00 50.94 289 CYS A CA 1
ATOM 2236 C C . CYS A 1 289 ? 7.186 -21.690 -27.691 1.00 50.94 289 CYS A C 1
ATOM 2238 O O . CYS A 1 289 ? 6.467 -20.928 -28.344 1.00 50.94 289 CYS A O 1
ATOM 2240 N N . PRO A 1 290 ? 8.050 -21.222 -26.770 1.00 46.78 290 PRO A N 1
ATOM 2241 C CA . PRO A 1 290 ? 8.328 -19.797 -26.602 1.00 46.78 290 PRO A CA 1
ATOM 2242 C C . PRO A 1 290 ? 8.856 -19.199 -27.914 1.00 46.78 290 PRO A C 1
ATOM 2244 O O . PRO A 1 290 ? 9.768 -19.752 -28.525 1.00 46.78 290 PRO A O 1
ATOM 2247 N N . ALA A 1 291 ? 8.303 -18.061 -28.340 1.00 51.03 291 ALA A N 1
ATOM 2248 C CA . ALA A 1 291 ? 8.583 -17.431 -29.637 1.00 51.03 291 ALA A CA 1
ATOM 2249 C C . ALA A 1 291 ? 10.022 -16.897 -29.811 1.00 51.03 291 ALA A C 1
ATOM 2251 O O . ALA A 1 291 ? 10.361 -16.393 -30.879 1.00 51.03 291 ALA A O 1
ATOM 2252 N N . VAL A 1 292 ? 10.876 -16.992 -28.787 1.00 42.00 292 VAL A N 1
ATOM 2253 C CA . VAL A 1 292 ? 12.251 -16.486 -28.824 1.00 42.00 292 VAL A CA 1
ATOM 2254 C C . VAL A 1 292 ? 13.169 -17.455 -28.081 1.00 42.00 292 VAL A C 1
ATOM 2256 O O . VAL A 1 292 ? 13.259 -17.433 -26.857 1.00 42.00 292 VAL A O 1
ATOM 2259 N N . ILE A 1 293 ? 13.871 -18.305 -28.829 1.00 44.16 293 ILE A N 1
ATOM 2260 C CA . ILE A 1 293 ? 15.079 -18.977 -28.344 1.00 44.16 293 ILE A CA 1
ATOM 2261 C C . ILE A 1 293 ? 16.240 -18.098 -28.805 1.00 44.16 293 ILE A C 1
ATOM 2263 O O . ILE A 1 293 ? 16.574 -18.078 -29.988 1.00 44.16 293 ILE A O 1
ATOM 2267 N N . HIS A 1 294 ? 16.843 -17.336 -27.895 1.00 42.72 294 HIS A N 1
ATOM 2268 C CA . HIS A 1 294 ? 18.142 -16.737 -28.178 1.00 42.72 294 HIS A CA 1
ATOM 2269 C C . HIS A 1 294 ? 19.157 -17.880 -28.290 1.00 42.72 294 HIS A C 1
ATOM 2271 O O . HIS A 1 294 ? 19.496 -18.506 -27.287 1.00 42.72 294 HIS A O 1
ATOM 2277 N N . SER A 1 295 ? 19.620 -18.184 -29.505 1.00 41.22 295 SER A N 1
ATOM 2278 C CA . SER A 1 295 ? 20.774 -19.064 -29.697 1.00 41.22 295 SER A CA 1
ATOM 2279 C C . SER A 1 295 ? 21.966 -18.503 -28.914 1.00 41.22 295 SER A C 1
ATOM 2281 O O . SER A 1 295 ? 22.320 -17.337 -29.120 1.00 41.22 295 SER A O 1
ATOM 2283 N N . PRO A 1 296 ? 22.618 -19.284 -28.037 1.00 42.59 296 PRO A N 1
ATOM 2284 C CA . PRO A 1 296 ? 23.875 -18.858 -27.451 1.00 42.59 296 PRO A CA 1
ATOM 2285 C C . PRO A 1 296 ? 24.934 -18.874 -28.557 1.00 42.59 296 PRO A C 1
ATOM 2287 O O . PRO A 1 296 ? 25.294 -19.923 -29.085 1.00 42.59 296 PRO A O 1
ATOM 2290 N N . VAL A 1 297 ? 25.411 -17.690 -28.937 1.00 45.16 297 VAL A N 1
ATOM 2291 C CA . VAL A 1 297 ? 26.598 -17.539 -29.782 1.00 45.16 297 VAL A CA 1
ATOM 2292 C C . VAL A 1 297 ? 27.778 -18.155 -29.031 1.00 45.16 297 VAL A C 1
ATOM 2294 O O . VAL A 1 297 ? 28.096 -17.735 -27.917 1.00 45.16 297 VAL A O 1
ATOM 2297 N N . ALA A 1 298 ? 28.413 -19.161 -29.632 1.00 43.47 298 ALA A N 1
ATOM 2298 C CA . ALA A 1 298 ? 29.655 -19.729 -29.133 1.00 43.47 298 ALA A CA 1
ATOM 2299 C C . ALA A 1 298 ? 30.716 -18.620 -29.052 1.00 43.47 298 ALA A C 1
ATOM 2301 O O . ALA A 1 298 ? 31.086 -18.020 -30.062 1.00 43.47 298 ALA A O 1
ATOM 2302 N N . LYS A 1 299 ? 31.188 -18.320 -27.838 1.00 42.91 299 LYS A N 1
ATOM 2303 C CA . LYS A 1 299 ? 32.359 -17.466 -27.632 1.00 42.91 299 LYS A CA 1
ATOM 2304 C C . LYS A 1 299 ? 33.579 -18.209 -28.172 1.00 42.91 299 LYS A C 1
ATOM 2306 O O . LYS A 1 299 ? 33.952 -19.240 -27.624 1.00 42.91 299 LYS A O 1
ATOM 2311 N N . GLN A 1 300 ? 34.185 -17.681 -29.233 1.00 40.72 300 GLN A N 1
ATOM 2312 C CA . GLN A 1 300 ? 35.555 -18.027 -29.599 1.00 40.72 300 GLN A CA 1
ATOM 2313 C C . GLN A 1 300 ? 36.479 -17.654 -28.436 1.00 40.72 300 GLN A C 1
ATOM 2315 O O . GLN A 1 300 ? 36.480 -16.514 -27.968 1.00 40.72 300 GLN A O 1
ATOM 2320 N N . GLU A 1 301 ? 37.236 -18.638 -27.961 1.00 39.53 301 GLU A N 1
ATOM 2321 C CA . GLU A 1 301 ? 38.317 -18.463 -27.002 1.00 39.53 301 GLU A CA 1
ATOM 2322 C C . GLU A 1 301 ? 39.389 -17.557 -27.616 1.00 39.53 301 GLU A C 1
ATOM 2324 O O . GLU A 1 301 ? 40.041 -17.901 -28.600 1.00 39.53 301 GLU A O 1
ATOM 2329 N N . CYS A 1 302 ? 39.550 -16.368 -27.042 1.00 38.00 302 CYS A N 1
ATOM 2330 C CA . CYS A 1 302 ? 40.657 -15.481 -27.361 1.00 38.00 302 CYS A CA 1
ATOM 2331 C C . CYS A 1 302 ? 41.885 -15.984 -26.588 1.00 38.00 302 CYS A C 1
ATOM 2333 O O . CYS A 1 302 ? 41.869 -16.024 -25.356 1.00 38.00 302 CYS A O 1
ATOM 2335 N N . SER A 1 303 ? 42.923 -16.413 -27.305 1.00 47.16 303 SER A N 1
ATOM 2336 C CA . SER A 1 303 ? 44.186 -16.877 -26.724 1.00 47.16 303 SER A CA 1
ATOM 2337 C C . SER A 1 303 ? 44.883 -15.770 -25.910 1.00 47.16 303 SER A C 1
ATOM 2339 O O . SER A 1 303 ? 44.752 -14.590 -26.244 1.00 47.16 303 SER A O 1
ATOM 2341 N N . PRO A 1 304 ? 45.654 -16.112 -24.861 1.00 48.38 304 PRO A N 1
ATOM 2342 C CA . PRO A 1 304 ? 46.324 -15.121 -24.027 1.00 48.38 304 PRO A CA 1
ATOM 2343 C C . PRO A 1 304 ? 47.543 -14.517 -24.739 1.00 48.38 304 PRO A C 1
ATOM 2345 O O . PRO A 1 304 ? 48.421 -15.233 -25.219 1.00 48.38 304 PRO A O 1
ATOM 2348 N N . LEU A 1 305 ? 47.609 -13.184 -24.770 1.00 41.00 305 LEU A N 1
ATOM 2349 C CA . LEU A 1 305 ? 48.794 -12.435 -25.184 1.00 41.00 305 LEU A CA 1
ATOM 2350 C C . LEU A 1 305 ? 49.891 -12.556 -24.117 1.00 41.00 305 LEU A C 1
ATOM 2352 O O . LEU A 1 305 ? 49.674 -12.279 -22.937 1.00 41.00 305 LEU A O 1
ATOM 2356 N N . SER A 1 306 ? 51.082 -12.949 -24.554 1.00 41.91 306 SER A N 1
ATOM 2357 C CA . SER A 1 306 ? 52.306 -13.047 -23.766 1.00 41.91 306 SER A CA 1
ATOM 2358 C C . SER A 1 306 ? 52.824 -11.660 -23.365 1.00 41.91 306 SER A C 1
ATOM 2360 O O . SER A 1 306 ? 53.164 -10.826 -24.204 1.00 41.91 306 SER A O 1
ATOM 2362 N N . ILE A 1 307 ? 52.914 -11.418 -22.055 1.00 46.81 307 ILE A N 1
ATOM 2363 C CA . ILE A 1 307 ? 53.576 -10.244 -21.477 1.00 46.81 307 ILE A CA 1
ATOM 2364 C C . ILE A 1 307 ? 55.090 -10.435 -21.607 1.00 46.81 307 ILE A C 1
ATOM 2366 O O . ILE A 1 307 ? 55.687 -11.286 -20.950 1.00 46.81 307 ILE A O 1
ATOM 2370 N N . ASN A 1 308 ? 55.709 -9.630 -22.470 1.00 42.44 308 ASN A N 1
ATOM 2371 C CA . ASN A 1 308 ? 57.159 -9.497 -22.555 1.00 42.44 308 ASN A CA 1
ATOM 2372 C C . ASN A 1 308 ? 57.701 -8.850 -21.271 1.00 42.44 308 ASN A C 1
ATOM 2374 O O . ASN A 1 308 ? 57.424 -7.682 -20.989 1.00 42.44 308 ASN A O 1
ATOM 2378 N N . GLN A 1 309 ? 58.517 -9.598 -20.529 1.00 45.69 309 GLN A N 1
ATOM 2379 C CA . GLN A 1 309 ? 59.419 -9.058 -19.517 1.00 45.69 309 GLN A CA 1
ATOM 2380 C C . GLN A 1 309 ? 60.469 -8.175 -20.205 1.00 45.69 309 GLN A C 1
ATOM 2382 O O . GLN A 1 309 ? 61.230 -8.647 -21.048 1.00 45.69 309 GLN A O 1
ATOM 2387 N N . ARG A 1 310 ? 60.538 -6.893 -19.835 1.00 45.88 310 ARG A N 1
ATOM 2388 C CA . ARG A 1 310 ? 61.712 -6.059 -20.111 1.00 45.88 310 ARG A CA 1
ATOM 2389 C C . ARG A 1 310 ? 62.560 -5.953 -18.856 1.00 45.88 310 ARG A C 1
ATOM 2391 O O . ARG A 1 310 ? 62.154 -5.366 -17.859 1.00 45.88 310 ARG A O 1
ATOM 2398 N N . HIS A 1 311 ? 63.749 -6.528 -18.975 1.00 48.34 311 HIS A N 1
ATOM 2399 C CA . HIS A 1 311 ? 64.928 -6.229 -18.184 1.00 48.34 311 HIS A CA 1
ATOM 2400 C C . HIS A 1 311 ? 65.177 -4.718 -18.106 1.00 48.34 311 HIS A C 1
ATOM 2402 O O . HIS A 1 311 ? 65.195 -4.045 -19.134 1.00 48.34 311 HIS A O 1
ATOM 2408 N N . PHE A 1 312 ? 65.496 -4.229 -16.910 1.00 46.72 312 PHE A N 1
ATOM 2409 C CA . PHE A 1 312 ? 66.455 -3.143 -16.750 1.00 46.72 312 PHE A CA 1
ATOM 2410 C C . PHE A 1 312 ? 67.468 -3.560 -15.689 1.00 46.72 312 PHE A C 1
ATOM 2412 O O . PHE A 1 312 ? 67.157 -3.654 -14.505 1.00 46.72 312 PHE A O 1
ATOM 2419 N N . ALA A 1 313 ? 68.672 -3.858 -16.166 1.00 52.34 313 ALA A N 1
ATOM 2420 C CA . ALA A 1 313 ? 69.879 -3.914 -15.369 1.00 52.34 313 ALA A CA 1
ATOM 2421 C C . ALA A 1 313 ? 70.660 -2.611 -15.592 1.00 52.34 313 ALA A C 1
ATOM 2423 O O . ALA A 1 313 ? 70.819 -2.184 -16.732 1.00 52.34 313 ALA A O 1
ATOM 2424 N N . ASN A 1 314 ? 71.154 -2.072 -14.477 1.00 50.81 314 ASN A N 1
ATOM 2425 C CA . ASN A 1 314 ? 72.356 -1.257 -14.282 1.00 50.81 314 ASN A CA 1
ATOM 2426 C C . ASN A 1 314 ? 72.507 0.086 -15.013 1.00 50.81 314 ASN A C 1
ATOM 2428 O O . ASN A 1 314 ? 72.561 0.147 -16.237 1.00 50.81 314 ASN A O 1
ATOM 2432 N N . SER A 1 315 ? 72.833 1.126 -14.237 1.00 50.06 315 SER A N 1
ATOM 2433 C CA . SER A 1 315 ? 74.184 1.721 -14.247 1.00 50.06 315 SER A CA 1
ATOM 2434 C C . SER A 1 315 ? 74.367 2.733 -13.107 1.00 50.06 315 SER A C 1
ATOM 2436 O O . SER A 1 315 ? 73.542 3.629 -12.979 1.00 50.06 315 SER A O 1
ATOM 2438 N N . HIS A 1 316 ? 75.468 2.535 -12.367 1.00 48.31 316 HIS A N 1
ATOM 2439 C CA . HIS A 1 316 ? 76.309 3.478 -11.604 1.00 48.31 316 HIS A CA 1
ATOM 2440 C C . HIS A 1 316 ? 75.707 4.426 -10.557 1.00 48.31 316 HIS A C 1
ATOM 2442 O O . HIS A 1 316 ? 74.959 5.355 -10.918 1.00 48.31 316 HIS A O 1
#

Radius of gyration: 37.22 Å; chains: 1; bounding box: 156×68×82 Å

InterPro domains:
  IPR025891 Developmental pluripotency-associated protein 2/4, C-terminal domain [PF14047] (73-135)
  IPR025891 Developmental pluripotency-associated protein 2/4, C-terminal domain [PF14047] (153-214)
  IPR039590 Developmental pluripotency-associated protein 2/4 [PTHR16073] (146-224)

pLDDT: mean 73.71, std 20.78, range [36.19, 97.5]

Organism: Pelobates cultripes (NCBI:txid61616)

Secondary structure (DSSP, 8-state):
----------PPP-PPPPPPPP--HHHHTTS-HHHHHHHHHHTT-------------PPP------------EEEETTTTEEEE-S--EE-EEETTEEEEEETTEEEE--SPPPSSPPPTTSPTTEE-HHHHHHHHHHHHHHHHHHHHS---EEETTTTEEE--S-EEEEEEETTEEEEEETTEEEE--SPPP-SPPPTTS-SSEEEHHHHHHHHHHHHHHHHHHHHTSTTS----------------------------HHHHHHHHHHHHHHHTT-S-HHHHHS-SS-S----------PPPPP----------

Sequence (316 aa):
MATRCSTMPIHKPKAAPLPQLDLTPSSLHLLKRAQLQQYCKRLGLGGGGKVSPRAASQEKSGRLPAKEKTERQWWCVVHGQQFTSSTGIKLSPCRGRLGVTIGGSFVPLHLTPSSLPVPHGFEDNIICGECLERNKEKESRLLQESTNQERQCWCVVHGHLLTTSKWIQLSLRCGHVGMATDDTFVPLHLTPSSLPVPPNFEDNRICGECLERNNEKESRLGKESVNQDENCPPTTHGKTSSVSICRNRNKSGKFQPREDPAYARKVDEILGQLAKGQVDSEQVLQPKCPAVIHSPVAKQECSPLSINQRHFANSH